Protein AF-A0A3B9LCZ6-F1 (afdb_monomer_lite)

Structure (mmCIF, N/CA/C/O backbone):
data_AF-A0A3B9LCZ6-F1
#
_entry.id   AF-A0A3B9LCZ6-F1
#
loop_
_atom_site.group_PDB
_atom_site.id
_atom_site.type_symbol
_atom_site.label_atom_id
_atom_site.label_alt_id
_atom_site.label_comp_id
_atom_site.label_asym_id
_atom_site.label_entity_id
_atom_site.label_seq_id
_atom_site.pdbx_PDB_ins_code
_atom_site.Cartn_x
_atom_site.Cartn_y
_atom_site.Cartn_z
_atom_site.occupancy
_atom_site.B_iso_or_equiv
_atom_site.auth_seq_id
_atom_site.auth_comp_id
_atom_site.auth_asym_id
_atom_site.auth_atom_id
_atom_site.pdbx_PDB_model_num
ATOM 1 N N . GLN A 1 1 ? 5.689 14.329 -16.613 1.00 37.31 1 GLN A N 1
ATOM 2 C CA . GLN A 1 1 ? 6.963 14.003 -17.292 1.00 37.31 1 GLN A CA 1
ATOM 3 C C . GLN A 1 1 ? 6.900 14.375 -18.771 1.00 37.31 1 GLN A C 1
ATOM 5 O O . GLN A 1 1 ? 5.812 14.244 -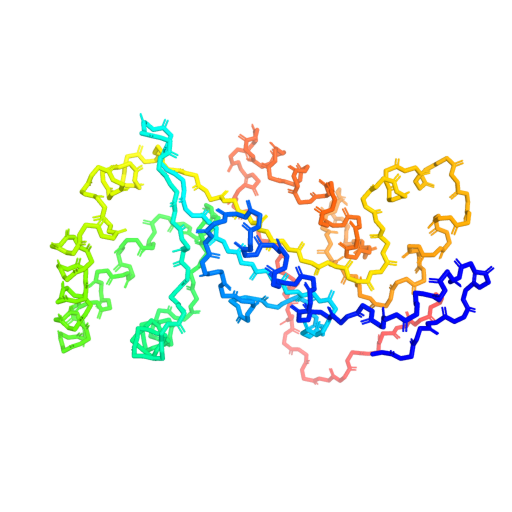19.336 1.00 37.31 1 GLN A O 1
ATOM 10 N N . PRO A 1 2 ? 7.992 14.862 -19.391 1.00 31.84 2 PRO A N 1
ATOM 11 C CA . PRO A 1 2 ? 8.135 14.733 -20.834 1.00 31.84 2 PRO A CA 1
ATOM 12 C C . PRO A 1 2 ? 8.210 13.234 -21.131 1.00 31.84 2 PRO A C 1
ATOM 14 O O . PRO A 1 2 ? 8.945 12.501 -20.470 1.00 31.84 2 PRO A O 1
ATOM 17 N N . GLU A 1 3 ? 7.366 12.766 -22.038 1.00 41.81 3 GLU A N 1
ATOM 18 C CA . GLU A 1 3 ? 7.452 11.405 -22.548 1.00 41.81 3 GLU A CA 1
ATOM 19 C C . GLU A 1 3 ? 8.847 11.263 -23.158 1.00 41.81 3 GLU A C 1
ATOM 21 O O . GLU A 1 3 ? 9.190 11.987 -24.090 1.00 41.81 3 GLU A O 1
ATOM 26 N N . ALA A 1 4 ? 9.697 10.424 -22.562 1.00 41.91 4 ALA A N 1
ATOM 27 C CA . ALA A 1 4 ? 11.011 10.172 -23.126 1.00 41.91 4 ALA A CA 1
ATOM 28 C C . ALA A 1 4 ? 10.792 9.582 -24.522 1.00 41.91 4 ALA A C 1
ATOM 30 O O . ALA A 1 4 ? 10.154 8.531 -24.654 1.00 41.91 4 ALA A O 1
ATOM 31 N N . ASP A 1 5 ? 11.278 10.284 -25.545 1.00 41.84 5 ASP A N 1
ATOM 32 C CA . ASP A 1 5 ? 11.184 9.861 -26.935 1.00 41.84 5 ASP A CA 1
ATOM 33 C C . ASP A 1 5 ? 12.099 8.650 -27.147 1.00 41.84 5 ASP A C 1
ATOM 35 O O . ASP A 1 5 ? 13.257 8.738 -27.544 1.00 41.84 5 ASP A O 1
ATOM 39 N N . THR A 1 6 ? 11.578 7.491 -26.757 1.00 42.75 6 THR A N 1
ATOM 40 C CA . THR A 1 6 ? 12.234 6.185 -26.867 1.00 42.75 6 THR A CA 1
ATOM 41 C C . THR A 1 6 ? 11.875 5.503 -28.192 1.00 42.75 6 THR A C 1
ATOM 43 O O . THR A 1 6 ? 12.022 4.290 -28.332 1.00 42.75 6 THR A O 1
ATOM 46 N N . GLY A 1 7 ? 11.374 6.270 -29.173 1.00 38.03 7 GLY A N 1
ATOM 47 C CA . GLY A 1 7 ? 11.100 5.809 -30.536 1.00 38.03 7 GLY A CA 1
ATOM 48 C C . GLY A 1 7 ? 9.869 4.910 -30.701 1.00 38.03 7 GLY A C 1
ATOM 49 O O . GLY A 1 7 ? 9.679 4.338 -31.772 1.00 38.03 7 GLY A O 1
ATOM 50 N N . ARG A 1 8 ? 9.036 4.741 -29.660 1.00 44.84 8 ARG A N 1
ATOM 51 C CA . ARG A 1 8 ? 7.812 3.902 -29.696 1.00 44.84 8 ARG A CA 1
ATOM 52 C C . ARG A 1 8 ? 6.619 4.479 -28.924 1.00 44.84 8 ARG A C 1
ATOM 54 O O . ARG A 1 8 ? 5.665 3.755 -28.640 1.00 44.84 8 ARG A O 1
ATOM 61 N N . THR A 1 9 ? 6.654 5.759 -28.566 1.00 47.06 9 THR A N 1
ATOM 62 C CA . THR A 1 9 ? 5.551 6.404 -27.846 1.00 47.06 9 THR A CA 1
ATOM 63 C C . THR A 1 9 ? 4.341 6.523 -28.773 1.00 47.06 9 THR A C 1
ATOM 65 O O . THR A 1 9 ? 4.332 7.325 -29.704 1.00 47.06 9 THR A O 1
ATOM 68 N N . ILE A 1 10 ? 3.305 5.714 -28.538 1.00 48.56 10 ILE A N 1
ATOM 69 C CA . ILE A 1 10 ? 1.990 5.956 -29.137 1.00 48.56 10 ILE A CA 1
ATOM 70 C C . ILE A 1 10 ? 1.399 7.133 -28.370 1.00 48.56 10 ILE A C 1
ATOM 72 O O . ILE A 1 10 ? 0.896 6.966 -27.259 1.00 48.56 10 ILE A O 1
ATOM 76 N N . PHE A 1 11 ? 1.498 8.329 -28.947 1.00 50.34 11 PHE A N 1
ATOM 77 C CA . PHE A 1 11 ? 0.886 9.522 -28.381 1.00 50.34 11 PHE A CA 1
ATOM 78 C C . PHE A 1 11 ? -0.632 9.338 -28.376 1.00 50.34 11 PHE A C 1
ATOM 80 O O . PHE A 1 11 ? -1.314 9.483 -29.392 1.00 50.34 11 PHE A O 1
ATOM 87 N N . SER A 1 12 ? -1.170 8.981 -27.214 1.00 52.81 12 SER A N 1
ATOM 88 C CA . SER A 1 12 ? -2.596 9.108 -26.961 1.00 52.81 12 SER A CA 1
ATOM 89 C C . SER A 1 12 ? -2.998 10.565 -27.209 1.00 52.81 12 SER A C 1
ATOM 91 O O . SER A 1 12 ? -2.324 11.483 -26.743 1.00 52.81 12 SER A O 1
ATOM 93 N N . LYS A 1 13 ? -4.123 10.800 -27.901 1.00 60.78 13 LYS A N 1
ATOM 94 C CA . LYS A 1 13 ? -4.693 12.156 -28.051 1.00 60.78 13 LYS A CA 1
ATOM 95 C C . LYS A 1 13 ? -4.971 12.816 -26.694 1.00 60.78 13 LYS A C 1
ATOM 97 O O . LYS A 1 13 ? -5.057 14.037 -26.609 1.00 60.78 13 LYS A O 1
ATOM 102 N N . GLN A 1 14 ? -5.117 12.005 -25.648 1.00 62.28 14 GLN A N 1
ATOM 103 C CA . GLN A 1 14 ? -5.304 12.436 -24.275 1.00 62.28 14 GLN A CA 1
ATOM 104 C C . GLN A 1 14 ? -4.123 11.950 -23.434 1.00 62.28 14 GLN A C 1
ATOM 106 O O . GLN A 1 14 ? -3.918 10.748 -23.263 1.00 62.28 14 GLN A O 1
ATOM 111 N N . ARG A 1 15 ? -3.328 12.884 -22.914 1.00 65.88 15 ARG A N 1
ATOM 112 C CA . ARG A 1 15 ? -2.168 12.566 -22.078 1.00 65.88 15 ARG A CA 1
ATOM 113 C C . ARG A 1 15 ? -2.590 11.672 -20.908 1.00 65.88 15 ARG A C 1
ATOM 115 O O . ARG A 1 15 ? -3.447 12.067 -20.121 1.00 65.88 15 ARG A O 1
ATOM 122 N N . ALA A 1 16 ? -1.970 10.501 -20.774 1.00 67.44 16 ALA A N 1
ATOM 123 C CA . ALA A 1 16 ? -2.131 9.681 -19.580 1.00 67.44 16 ALA A CA 1
ATOM 124 C C . ALA A 1 16 ? -1.411 10.378 -18.420 1.00 67.44 16 ALA A C 1
ATOM 126 O O . ALA A 1 16 ? -0.193 10.565 -18.456 1.00 67.44 16 ALA A O 1
ATOM 127 N N . THR A 1 17 ? -2.164 10.814 -17.412 1.00 75.62 17 THR A N 1
ATOM 128 C CA . THR A 1 17 ? -1.593 11.376 -16.186 1.00 75.62 17 THR A CA 1
ATOM 129 C C . THR A 1 17 ? -1.643 10.337 -15.069 1.00 75.62 17 THR A C 1
ATOM 131 O O . THR A 1 17 ? -2.539 9.486 -15.063 1.00 75.62 17 THR A O 1
ATOM 134 N N . PRO A 1 18 ? -0.713 10.390 -14.101 1.00 76.81 18 PRO A N 1
ATOM 135 C CA . PRO A 1 18 ? -0.771 9.538 -12.917 1.00 76.81 18 PRO A CA 1
ATOM 136 C C . PRO A 1 18 ? -2.123 9.609 -12.187 1.00 76.81 18 PRO A C 1
ATOM 138 O O . PRO A 1 18 ? -2.540 8.640 -11.565 1.00 76.81 18 PRO A O 1
ATOM 141 N N . GLU A 1 19 ? -2.814 10.745 -12.249 1.00 83.12 19 GLU A N 1
ATOM 142 C CA . GLU A 1 19 ? -4.141 10.960 -11.661 1.00 83.12 19 GLU A CA 1
ATOM 143 C C . GLU A 1 19 ? -5.215 10.156 -12.400 1.00 83.12 19 GLU A C 1
ATOM 145 O O . GLU A 1 19 ? -5.994 9.463 -11.756 1.00 83.12 19 GLU A O 1
ATOM 150 N N . LEU A 1 20 ? -5.211 10.179 -13.738 1.00 81.19 20 LEU A N 1
ATOM 151 C CA . LEU A 1 20 ? -6.164 9.424 -14.561 1.00 81.19 20 LEU A CA 1
ATOM 152 C C . LEU A 1 20 ? -5.986 7.912 -14.397 1.00 81.19 20 LEU A C 1
ATOM 154 O O . LEU A 1 20 ? -6.962 7.166 -14.336 1.00 81.19 20 LEU A O 1
ATOM 158 N N . VAL A 1 21 ? -4.738 7.445 -14.303 1.00 80.62 21 VAL A N 1
ATOM 159 C CA . VAL A 1 21 ? -4.455 6.029 -14.023 1.00 80.62 21 VAL A CA 1
ATOM 160 C C . VAL A 1 21 ? -4.998 5.647 -12.647 1.00 80.62 21 VAL A C 1
ATOM 162 O O . VAL A 1 21 ? -5.632 4.603 -12.500 1.00 80.62 21 VAL A O 1
ATOM 165 N N . TRP A 1 22 ? -4.789 6.501 -11.645 1.00 86.06 22 TRP A N 1
ATOM 166 C CA . TRP A 1 22 ? -5.261 6.238 -10.291 1.00 86.06 22 TRP A CA 1
ATOM 167 C C . TRP A 1 22 ? -6.789 6.241 -10.184 1.00 86.06 22 TRP A C 1
ATOM 169 O O . TRP A 1 22 ? -7.363 5.376 -9.526 1.00 86.06 22 TRP A O 1
ATOM 179 N N . GLU A 1 23 ? -7.458 7.158 -10.881 1.00 88.50 23 GLU A N 1
ATOM 180 C CA . GLU A 1 23 ? -8.918 7.188 -10.996 1.00 88.50 23 GLU A CA 1
ATOM 181 C C . GLU A 1 23 ? -9.453 5.859 -11.542 1.00 88.50 23 GLU A C 1
ATOM 183 O O . GLU A 1 23 ? -10.335 5.256 -10.931 1.00 88.50 23 GLU A O 1
ATOM 188 N N . LYS A 1 24 ? -8.846 5.326 -12.610 1.00 84.00 24 LYS A N 1
ATOM 189 C CA . LYS A 1 24 ? -9.222 4.020 -13.179 1.00 84.00 24 LYS A CA 1
ATOM 190 C C . LYS A 1 24 ? -8.999 2.856 -12.212 1.00 84.00 24 LYS A C 1
ATOM 192 O O . LYS A 1 24 ? -9.786 1.911 -12.209 1.00 84.00 24 LYS A O 1
ATOM 197 N N . ILE A 1 25 ? -7.966 2.914 -11.371 1.00 85.62 25 ILE A N 1
ATOM 198 C CA . ILE A 1 25 ? -7.736 1.917 -10.313 1.00 85.62 25 ILE A CA 1
ATOM 199 C C . ILE A 1 25 ? -8.842 1.986 -9.252 1.00 85.62 25 ILE A C 1
ATOM 201 O O . ILE A 1 25 ? -9.377 0.950 -8.845 1.00 85.62 25 ILE A O 1
ATOM 205 N N . CYS A 1 26 ? -9.203 3.187 -8.803 1.00 90.38 26 CYS A N 1
ATOM 206 C CA . CYS A 1 26 ? -10.293 3.384 -7.848 1.00 90.38 26 CYS A CA 1
ATOM 207 C C . CYS A 1 26 ? -11.636 2.910 -8.428 1.00 90.38 26 CYS A C 1
ATOM 209 O O . CYS A 1 26 ? -12.366 2.186 -7.753 1.00 90.38 26 CYS A O 1
ATOM 211 N N . GLU A 1 27 ? -11.928 3.238 -9.691 1.00 88.50 27 GLU A N 1
ATOM 212 C CA . GLU A 1 27 ? -13.109 2.746 -10.413 1.00 88.50 27 GLU A CA 1
ATOM 213 C C . GLU A 1 27 ? -13.130 1.211 -10.484 1.00 88.50 27 GLU A C 1
ATOM 215 O O . GLU A 1 27 ? -14.118 0.589 -10.098 1.00 88.50 27 GLU A O 1
ATOM 220 N N . GLY A 1 28 ? -12.034 0.590 -10.932 1.00 84.88 28 GLY A N 1
ATOM 221 C CA . GLY A 1 28 ? -11.950 -0.862 -11.107 1.00 84.88 28 GLY A CA 1
ATOM 222 C C . GLY A 1 28 ? -11.988 -1.647 -9.794 1.00 84.88 28 GLY A C 1
ATOM 223 O O . GLY A 1 28 ? -12.525 -2.751 -9.749 1.00 84.88 28 GLY A O 1
ATOM 224 N N . SER A 1 29 ? -11.447 -1.083 -8.713 1.00 85.12 29 SER A N 1
ATOM 225 C CA . SER A 1 29 ? -11.490 -1.701 -7.380 1.00 85.12 29 SER A CA 1
ATOM 226 C C . SER A 1 29 ? -12.802 -1.441 -6.632 1.00 85.12 29 SER A C 1
ATOM 228 O O . SER A 1 29 ? -13.111 -2.152 -5.672 1.00 85.12 29 SER A O 1
ATOM 230 N N . GLY A 1 30 ? -13.568 -0.424 -7.041 1.00 88.19 30 GLY A N 1
ATOM 231 C CA . GLY A 1 30 ? -14.727 0.072 -6.299 1.00 88.19 30 GLY A CA 1
ATOM 232 C C . GLY A 1 30 ? -14.360 0.701 -4.951 1.00 88.19 30 GLY A C 1
ATOM 233 O O . GLY A 1 30 ? -15.220 0.814 -4.076 1.00 88.19 30 GLY A O 1
ATOM 234 N N . LEU A 1 31 ? -13.090 1.075 -4.751 1.00 89.00 31 LEU A N 1
ATOM 235 C CA . LEU A 1 31 ? -12.576 1.611 -3.495 1.00 89.00 31 LEU A CA 1
ATOM 236 C C . LEU A 1 31 ? -11.948 3.000 -3.670 1.00 89.00 31 LEU A C 1
ATOM 238 O O . LEU A 1 31 ? -11.210 3.229 -4.627 1.00 89.00 31 LEU A O 1
ATOM 242 N N . PRO A 1 32 ? -12.132 3.910 -2.696 1.00 90.31 32 PRO A N 1
ATOM 243 C CA . PRO A 1 32 ? -11.391 5.162 -2.653 1.00 90.31 32 PRO A CA 1
ATOM 244 C C . PRO A 1 32 ? -9.984 4.900 -2.093 1.00 90.31 32 PRO A C 1
ATOM 246 O O . PRO A 1 32 ? -9.773 4.955 -0.881 1.00 90.31 32 PRO A O 1
ATOM 249 N N . LEU A 1 33 ? -9.030 4.558 -2.962 1.00 89.56 33 LEU A N 1
ATOM 250 C CA . LEU A 1 33 ? -7.650 4.268 -2.563 1.00 89.56 33 LEU A CA 1
ATOM 251 C C . LEU A 1 33 ? -6.817 5.547 -2.439 1.00 89.56 33 LEU A C 1
ATOM 253 O O . LEU A 1 33 ? -6.815 6.395 -3.332 1.00 89.56 33 LEU A O 1
ATOM 257 N N . GLU A 1 34 ? -6.055 5.650 -1.352 1.00 88.00 34 GLU A N 1
ATOM 258 C CA . GLU A 1 34 ? -5.145 6.767 -1.114 1.00 88.00 34 GLU A CA 1
ATOM 259 C C . GLU A 1 34 ? -3.883 6.646 -1.980 1.00 88.00 34 GLU A C 1
ATOM 261 O O . GLU A 1 34 ? -2.986 5.872 -1.648 1.00 88.00 34 GLU A O 1
ATOM 266 N N . LYS A 1 35 ? -3.810 7.424 -3.068 1.00 82.44 35 LYS A N 1
ATOM 267 C CA . LYS A 1 35 ? -2.651 7.463 -3.980 1.00 82.44 35 LYS A CA 1
ATOM 268 C C . LYS A 1 35 ? -1.348 7.728 -3.246 1.00 82.44 35 LYS A C 1
ATOM 270 O O . LYS A 1 35 ? -0.357 7.032 -3.443 1.00 82.44 35 LYS A O 1
ATOM 275 N N . ASP A 1 36 ? -1.395 8.700 -2.351 1.00 78.06 36 ASP A N 1
ATOM 276 C CA . ASP A 1 36 ? -0.224 9.231 -1.670 1.00 78.06 36 ASP A CA 1
ATOM 277 C C . ASP A 1 36 ? 0.074 8.473 -0.368 1.00 78.06 36 ASP A C 1
ATOM 279 O O . ASP A 1 36 ? 0.709 8.986 0.554 1.00 78.06 36 ASP A O 1
ATOM 283 N N . GLY A 1 37 ? -0.426 7.237 -0.275 1.00 71.06 37 GLY A N 1
ATOM 284 C CA . GLY A 1 37 ? -0.291 6.383 0.893 1.00 71.06 37 GLY A CA 1
ATOM 285 C C . GLY A 1 37 ? 1.141 5.909 1.123 1.00 71.06 37 GLY A C 1
ATOM 286 O O . GLY A 1 37 ? 1.595 5.851 2.267 1.00 71.06 37 GLY A O 1
ATOM 287 N N . ALA A 1 38 ? 1.864 5.618 0.040 1.00 74.44 38 ALA A N 1
ATOM 288 C CA . ALA A 1 38 ? 3.314 5.508 0.044 1.00 74.44 38 ALA A CA 1
ATOM 289 C C . ALA A 1 38 ? 3.912 5.842 -1.321 1.00 74.44 38 ALA A C 1
ATOM 291 O O . ALA A 1 38 ? 3.314 5.595 -2.371 1.00 74.44 38 ALA A O 1
ATOM 292 N N . PHE A 1 39 ? 5.159 6.304 -1.272 1.00 70.06 39 PHE A N 1
ATOM 293 C CA . PHE A 1 39 ? 5.975 6.585 -2.441 1.00 70.06 39 PHE A CA 1
ATOM 294 C C . PHE A 1 39 ? 7.308 5.865 -2.337 1.00 70.06 39 PHE A C 1
ATOM 296 O O . PHE A 1 39 ? 7.928 5.832 -1.272 1.00 70.06 39 PHE A O 1
ATOM 303 N N . PHE A 1 40 ? 7.781 5.352 -3.466 1.00 65.00 40 PHE A N 1
ATOM 304 C CA . PHE A 1 40 ? 9.123 4.792 -3.582 1.00 65.00 40 PHE A CA 1
ATOM 305 C C . PHE A 1 40 ? 9.857 5.506 -4.717 1.00 65.00 40 PHE A C 1
ATOM 307 O O . PHE A 1 40 ? 9.757 5.125 -5.884 1.00 65.00 40 PHE A O 1
ATOM 314 N N . GLY A 1 41 ? 10.580 6.571 -4.369 1.00 65.75 41 GLY A N 1
ATOM 315 C CA . GLY A 1 41 ? 11.191 7.482 -5.336 1.00 65.75 41 GLY A CA 1
ATOM 316 C C . GLY A 1 41 ? 10.283 8.677 -5.634 1.00 65.75 41 GLY A C 1
ATOM 317 O O . GLY A 1 41 ? 9.737 9.278 -4.713 1.00 65.75 41 GLY A O 1
ATOM 318 N N . HIS A 1 42 ? 10.151 9.054 -6.909 1.00 69.50 42 HIS A N 1
ATOM 319 C CA . HIS A 1 42 ? 9.370 10.231 -7.299 1.00 69.50 42 HIS A CA 1
ATOM 320 C C . HIS A 1 42 ? 7.851 9.947 -7.252 1.00 69.50 42 HIS A C 1
ATOM 322 O O . HIS A 1 42 ? 7.420 8.950 -7.841 1.00 69.50 42 HIS A O 1
ATOM 328 N N . PRO A 1 43 ? 7.027 10.816 -6.634 1.00 67.94 43 PRO A N 1
ATOM 329 C CA . PRO A 1 43 ? 5.594 10.569 -6.416 1.00 67.94 43 PRO A CA 1
ATOM 330 C C . PRO A 1 43 ? 4.790 10.388 -7.712 1.00 67.94 43 PRO A C 1
ATOM 332 O O . PRO A 1 43 ? 3.905 9.542 -7.775 1.00 67.94 43 PRO A O 1
ATOM 335 N N . ASP A 1 44 ? 5.155 11.093 -8.786 1.00 67.38 44 ASP A N 1
ATOM 336 C CA . ASP A 1 44 ? 4.511 10.922 -10.103 1.00 67.38 44 ASP A CA 1
ATOM 337 C C . ASP A 1 44 ? 4.843 9.586 -10.793 1.00 67.38 44 ASP A C 1
ATOM 339 O O . ASP A 1 44 ? 4.181 9.182 -11.755 1.00 67.38 44 ASP A O 1
ATOM 343 N N . CYS A 1 45 ? 5.909 8.921 -10.349 1.00 63.59 45 CYS A N 1
ATOM 344 C CA . CYS A 1 45 ? 6.447 7.727 -10.991 1.00 63.59 45 CYS A CA 1
ATOM 345 C C . CYS A 1 45 ? 6.063 6.454 -10.252 1.00 63.59 45 CYS A C 1
ATOM 347 O O . CYS A 1 45 ? 5.953 5.414 -10.896 1.00 63.59 45 CYS A O 1
ATOM 349 N N . ASN A 1 46 ? 5.925 6.522 -8.927 1.00 70.62 46 ASN A N 1
ATOM 350 C CA . ASN A 1 46 ? 5.723 5.358 -8.080 1.00 70.62 46 ASN A CA 1
ATOM 351 C C . ASN A 1 46 ? 4.877 5.712 -6.855 1.00 70.62 46 ASN A C 1
ATOM 353 O O . ASN A 1 46 ? 5.388 6.212 -5.849 1.00 70.62 46 ASN A O 1
ATOM 357 N N . SER A 1 47 ? 3.586 5.426 -6.965 1.00 77.88 47 SER A N 1
ATOM 358 C CA . SER A 1 47 ? 2.607 5.552 -5.889 1.00 77.88 47 SER A CA 1
ATOM 359 C C . SER A 1 47 ? 1.990 4.193 -5.608 1.00 77.88 47 SER A C 1
ATOM 361 O O . SER A 1 47 ? 1.684 3.447 -6.545 1.00 77.88 47 SER A O 1
ATOM 363 N N . ALA A 1 48 ? 1.804 3.879 -4.329 1.00 79.44 48 ALA A N 1
ATOM 364 C CA . ALA A 1 48 ? 1.209 2.629 -3.890 1.00 79.44 48 ALA A CA 1
ATOM 365 C C . ALA A 1 48 ? 0.156 2.850 -2.804 1.00 79.44 48 ALA A C 1
ATOM 367 O O . ALA A 1 48 ? 0.314 3.674 -1.901 1.00 79.44 48 ALA A O 1
ATOM 368 N N . ALA A 1 49 ? -0.895 2.040 -2.872 1.00 86.19 49 ALA A N 1
ATOM 369 C CA . ALA A 1 49 ? -1.912 1.914 -1.846 1.00 86.19 49 ALA A CA 1
ATOM 370 C C . ALA A 1 49 ? -2.051 0.457 -1.425 1.00 86.19 49 ALA A C 1
ATOM 372 O O . ALA A 1 49 ? -1.789 -0.466 -2.195 1.00 86.19 49 ALA A O 1
ATOM 373 N N . TRP A 1 50 ? -2.512 0.254 -0.197 1.00 85.62 50 TRP A N 1
ATOM 374 C CA . TRP A 1 50 ? -2.756 -1.074 0.340 1.00 85.62 50 TRP A CA 1
ATOM 375 C C . TRP A 1 50 ? -4.240 -1.285 0.559 1.00 85.62 50 TRP A C 1
ATOM 377 O O . TRP A 1 50 ? -4.946 -0.428 1.095 1.00 85.62 50 TRP A O 1
ATOM 387 N N . ILE A 1 51 ? -4.690 -2.467 0.175 1.00 87.38 51 ILE A N 1
ATOM 388 C CA . ILE A 1 51 ? -6.024 -2.980 0.434 1.00 87.38 51 ILE A CA 1
ATOM 389 C C . ILE A 1 51 ? -5.888 -4.063 1.493 1.00 87.38 51 ILE A C 1
ATOM 391 O O . ILE A 1 51 ? -5.014 -4.923 1.413 1.00 87.38 51 ILE A O 1
ATOM 395 N N . PHE A 1 52 ? -6.757 -4.023 2.490 1.00 86.38 52 PHE A N 1
ATOM 396 C CA . PHE A 1 52 ? -6.868 -5.042 3.516 1.00 86.38 52 PHE A CA 1
ATOM 397 C C . PHE A 1 52 ? -7.979 -6.026 3.155 1.00 86.38 52 PHE A C 1
ATOM 399 O O . PHE A 1 52 ? -9.100 -5.601 2.886 1.00 86.38 52 PHE A O 1
ATOM 406 N N . ILE A 1 53 ? -7.688 -7.327 3.164 1.00 84.75 53 ILE A N 1
ATOM 407 C CA . ILE A 1 53 ? -8.584 -8.398 2.713 1.00 84.75 53 ILE A CA 1
ATOM 408 C C . ILE A 1 53 ? -8.807 -9.405 3.846 1.00 84.75 53 ILE A C 1
ATOM 410 O O . ILE A 1 53 ? -7.866 -9.984 4.395 1.00 84.75 53 ILE A O 1
ATOM 414 N N . SER A 1 54 ? -10.074 -9.668 4.166 1.00 80.50 54 SER A N 1
ATOM 415 C CA . SER A 1 54 ? -10.481 -10.776 5.036 1.00 80.50 54 SER A CA 1
ATOM 416 C C . SER A 1 54 ? -10.599 -12.053 4.211 1.00 80.50 54 SER A C 1
ATOM 418 O O . SER A 1 54 ? -11.528 -12.192 3.415 1.00 80.50 54 SER A O 1
ATOM 420 N N . ARG A 1 55 ? -9.714 -13.034 4.441 1.00 73.00 55 ARG A N 1
ATOM 421 C CA . ARG A 1 55 ? -9.792 -14.336 3.748 1.00 73.00 55 ARG A CA 1
ATOM 422 C C . ARG A 1 55 ? -11.084 -15.093 4.049 1.00 73.00 55 ARG A C 1
ATOM 424 O O . ARG A 1 55 ? -11.575 -15.827 3.204 1.00 73.00 55 ARG A O 1
ATOM 431 N N . ARG A 1 56 ? -11.650 -14.908 5.245 1.00 73.75 56 ARG A N 1
ATOM 432 C CA . ARG A 1 56 ? -12.862 -15.616 5.673 1.00 73.75 56 ARG A CA 1
ATOM 433 C C . ARG A 1 56 ? -14.124 -15.111 4.983 1.00 73.75 56 ARG A C 1
ATOM 435 O O . ARG A 1 56 ? -15.033 -15.894 4.744 1.00 73.75 56 ARG A O 1
ATOM 442 N N . THR A 1 57 ? -14.211 -13.806 4.739 1.00 76.50 57 THR A N 1
ATOM 443 C CA . THR A 1 57 ? -15.448 -13.187 4.236 1.00 76.50 57 THR A CA 1
ATOM 444 C C . THR A 1 57 ? -15.335 -12.652 2.819 1.00 76.50 57 THR A C 1
ATOM 446 O O . THR A 1 57 ? -16.344 -12.239 2.260 1.00 76.50 57 THR A O 1
ATOM 449 N N . GLY A 1 58 ? -14.125 -12.601 2.258 1.00 76.88 58 GLY A N 1
ATOM 450 C CA . GLY A 1 58 ? -13.858 -11.972 0.966 1.00 76.88 58 GLY A CA 1
ATOM 451 C C . GLY A 1 58 ? -14.017 -10.450 0.979 1.00 76.88 58 GLY A C 1
ATOM 452 O O . GLY A 1 58 ? -13.805 -9.814 -0.046 1.00 76.88 58 GLY A O 1
ATOM 453 N N . LYS A 1 59 ? -14.376 -9.841 2.120 1.00 82.62 59 LYS A N 1
ATOM 454 C CA . LYS A 1 59 ? -14.485 -8.386 2.244 1.00 82.62 59 LYS A CA 1
ATOM 455 C C . LYS A 1 59 ? -13.109 -7.747 2.138 1.00 82.62 59 LYS A C 1
ATOM 457 O O . LYS A 1 59 ? -12.136 -8.268 2.691 1.00 82.62 59 LYS A O 1
ATOM 462 N N . TYR A 1 60 ? -13.059 -6.592 1.492 1.00 86.81 60 TYR A N 1
ATOM 463 C CA . TYR A 1 60 ? -11.848 -5.810 1.332 1.00 86.81 60 TYR A CA 1
ATOM 464 C C . TYR A 1 60 ? -12.119 -4.321 1.571 1.00 86.81 60 TYR A C 1
ATOM 466 O O . TYR A 1 60 ? -13.219 -3.835 1.309 1.00 86.81 60 TYR A O 1
ATOM 474 N N . LEU A 1 61 ? -11.136 -3.615 2.129 1.00 87.75 61 LEU A N 1
ATOM 475 C CA . LEU A 1 61 ? -11.221 -2.186 2.444 1.00 87.75 61 LEU A CA 1
ATOM 476 C C . LEU A 1 61 ? -9.870 -1.488 2.237 1.00 87.75 61 LEU A C 1
ATOM 478 O O . LEU A 1 61 ? -8.833 -2.150 2.328 1.00 87.75 61 LEU A O 1
ATOM 482 N N . PRO A 1 62 ? -9.844 -0.170 1.977 1.00 87.94 62 PRO A N 1
ATOM 483 C CA . PRO A 1 62 ? -8.598 0.588 1.923 1.00 87.94 62 PRO A CA 1
ATOM 484 C C . PRO A 1 62 ? -7.902 0.542 3.286 1.00 87.94 62 PRO A C 1
ATOM 486 O O . PRO A 1 62 ? -8.523 0.838 4.307 1.00 87.94 62 PRO A O 1
ATOM 489 N N . LEU A 1 63 ? -6.618 0.178 3.315 1.00 84.19 63 LEU A N 1
ATOM 490 C CA . LEU A 1 63 ? -5.837 0.154 4.555 1.00 84.19 63 LEU A CA 1
ATOM 491 C C . LEU A 1 63 ? -5.586 1.572 5.081 1.00 84.19 63 LEU A C 1
ATOM 493 O O . LEU A 1 63 ? -5.578 1.797 6.290 1.00 84.19 63 LEU A O 1
ATOM 497 N N . LEU A 1 64 ? -5.363 2.518 4.167 1.00 84.38 64 LEU A N 1
ATOM 498 C CA . LEU A 1 64 ? -5.089 3.909 4.498 1.00 84.38 64 LEU A CA 1
ATOM 499 C C . LEU A 1 64 ? -6.348 4.768 4.333 1.00 84.38 64 LEU A C 1
ATOM 501 O O . LEU A 1 64 ? -7.086 4.602 3.359 1.00 84.38 64 LEU A O 1
ATOM 505 N N . PRO A 1 65 ? -6.600 5.692 5.274 1.00 84.88 65 PRO A N 1
ATOM 506 C CA . PRO A 1 65 ? -7.739 6.591 5.199 1.00 84.88 65 PRO A CA 1
ATOM 507 C C . PRO A 1 65 ? -7.530 7.652 4.118 1.00 84.88 65 PRO A C 1
ATOM 509 O O . PRO A 1 65 ? -6.434 8.191 3.972 1.00 84.88 65 PRO A O 1
ATOM 512 N N . THR A 1 66 ? -8.611 8.038 3.445 1.00 84.31 66 THR A N 1
ATOM 513 C CA . THR A 1 66 ? -8.606 9.159 2.495 1.00 84.31 66 THR A CA 1
ATOM 514 C C . THR A 1 66 ? -8.957 10.496 3.147 1.00 84.31 66 THR A C 1
ATOM 516 O O . THR A 1 66 ? -8.577 11.555 2.647 1.00 84.31 66 THR A O 1
ATOM 519 N N . ASP A 1 67 ? -9.621 10.483 4.308 1.00 87.25 67 ASP A N 1
ATOM 520 C CA . ASP A 1 67 ? -10.037 11.702 4.997 1.00 87.25 67 ASP A CA 1
ATOM 521 C C . ASP A 1 67 ? -8.912 12.328 5.844 1.00 87.25 67 ASP A C 1
ATOM 523 O O . ASP A 1 67 ? -8.158 11.654 6.551 1.00 87.25 67 ASP A O 1
ATOM 527 N N . ALA A 1 68 ? -8.823 13.660 5.809 1.00 87.69 68 ALA A N 1
ATOM 528 C CA . ALA A 1 68 ? -7.753 14.412 6.463 1.00 87.69 68 ALA A CA 1
ATOM 529 C C . ALA A 1 68 ? -7.713 14.228 7.991 1.00 87.69 68 ALA A C 1
ATOM 531 O O . ALA A 1 68 ? -6.637 14.248 8.596 1.00 87.69 68 ALA A O 1
ATOM 532 N N . LYS A 1 69 ? -8.874 14.040 8.632 1.00 88.88 69 LYS A N 1
ATOM 533 C CA . LYS A 1 69 ? -8.971 13.894 10.090 1.00 88.88 69 LYS A CA 1
ATOM 534 C C . LYS A 1 69 ? -8.327 12.585 10.539 1.00 88.88 69 LYS A C 1
ATOM 536 O O . LYS A 1 69 ? -7.521 12.592 11.473 1.00 88.88 69 LYS A O 1
ATOM 541 N N . THR A 1 70 ? -8.643 11.487 9.863 1.00 86.69 70 THR A N 1
ATOM 542 C CA . THR A 1 70 ? -8.070 10.175 10.160 1.00 86.69 70 THR A CA 1
ATOM 543 C C . THR A 1 70 ? -6.599 10.113 9.761 1.00 86.69 70 THR A C 1
ATOM 545 O O . THR A 1 70 ? -5.790 9.632 10.554 1.00 86.69 70 THR A O 1
ATOM 548 N N . LYS A 1 71 ? -6.210 10.689 8.612 1.00 87.94 71 LYS A N 1
ATOM 549 C CA . LYS A 1 71 ? -4.791 10.817 8.223 1.00 87.94 71 LYS A CA 1
ATOM 550 C C . LYS A 1 71 ? -3.962 11.516 9.298 1.00 87.94 71 LYS A C 1
ATOM 552 O O . LYS A 1 71 ? -2.893 11.035 9.663 1.00 87.94 71 LYS A O 1
ATOM 557 N N . ARG A 1 72 ? -4.464 12.623 9.856 1.00 90.06 72 ARG A N 1
ATOM 558 C CA . ARG A 1 72 ? -3.779 13.352 10.933 1.00 90.06 72 ARG A CA 1
ATOM 559 C C . ARG A 1 72 ? -3.617 12.501 12.190 1.00 90.06 72 ARG A C 1
ATOM 561 O O . ARG A 1 72 ? -2.535 12.490 12.770 1.00 90.06 72 ARG A O 1
ATOM 568 N N . LEU A 1 73 ? -4.666 11.786 12.598 1.00 89.00 73 LEU A N 1
ATOM 569 C CA . LEU A 1 73 ? -4.609 10.885 13.751 1.00 89.00 73 LEU A CA 1
ATOM 570 C C . LEU A 1 73 ? -3.582 9.764 13.536 1.00 89.00 73 LEU A C 1
ATOM 572 O O . LEU A 1 73 ? -2.743 9.532 14.403 1.00 89.00 73 LEU A O 1
ATOM 576 N N . LEU A 1 74 ? -3.610 9.112 12.371 1.00 85.56 74 LEU A N 1
ATOM 577 C CA . LEU A 1 74 ? -2.656 8.061 12.029 1.00 85.56 74 LEU A CA 1
ATOM 578 C C . LEU A 1 74 ? -1.223 8.608 11.970 1.00 85.56 74 LEU A C 1
ATOM 580 O O . LEU A 1 74 ? -0.311 7.987 12.504 1.00 85.56 74 LEU A O 1
ATOM 584 N N . GLY A 1 75 ? -1.025 9.802 11.409 1.00 85.88 75 GLY A N 1
ATOM 585 C CA . GLY A 1 75 ? 0.271 10.479 11.384 1.00 85.88 75 GLY A CA 1
ATOM 586 C C . GLY A 1 75 ? 0.803 10.826 12.779 1.00 85.88 75 GLY A C 1
ATOM 587 O O . GLY A 1 75 ? 1.995 10.674 13.031 1.00 85.88 75 GLY A O 1
ATOM 588 N N . GLU A 1 76 ? -0.057 11.252 13.708 1.00 88.44 76 GLU A N 1
ATOM 589 C CA . GLU A 1 76 ? 0.316 11.477 15.114 1.00 88.44 76 GLU A CA 1
ATOM 590 C C . GLU A 1 76 ? 0.762 10.172 15.793 1.00 88.44 76 GLU A C 1
ATOM 592 O O . GLU A 1 76 ? 1.768 10.173 16.502 1.00 88.44 76 GLU A O 1
ATOM 597 N N . ILE A 1 77 ? 0.075 9.057 15.525 1.00 84.06 77 ILE A N 1
ATOM 598 C CA . ILE A 1 77 ? 0.450 7.722 16.020 1.00 84.06 77 ILE A CA 1
ATOM 599 C C . ILE A 1 77 ? 1.791 7.279 15.421 1.00 84.06 77 ILE A C 1
ATOM 601 O O . ILE A 1 77 ? 2.711 6.936 16.163 1.00 84.06 77 ILE A O 1
ATOM 605 N N . LEU A 1 78 ? 1.946 7.343 14.097 1.00 80.38 78 LEU A N 1
ATOM 606 C CA . LEU A 1 78 ? 3.162 6.914 13.399 1.00 80.38 78 LEU A CA 1
ATOM 607 C C . LEU A 1 78 ? 4.395 7.721 13.822 1.00 80.38 78 LEU A C 1
ATOM 609 O O . LEU A 1 78 ? 5.454 7.134 14.042 1.00 80.38 78 LEU A O 1
ATOM 613 N N . LYS A 1 79 ? 4.254 9.039 14.027 1.00 83.81 79 LYS A N 1
ATOM 614 C CA . LYS A 1 79 ? 5.328 9.905 14.555 1.00 83.81 79 LYS A CA 1
ATOM 615 C C . LYS A 1 79 ? 5.822 9.471 15.932 1.00 83.81 79 LYS A C 1
ATOM 617 O O . LYS A 1 79 ? 6.976 9.717 16.263 1.00 83.81 79 LYS A O 1
ATOM 622 N N . LYS A 1 80 ? 4.948 8.879 16.745 1.00 82.94 80 LYS A N 1
ATOM 623 C CA . LYS A 1 80 ? 5.279 8.414 18.093 1.00 82.94 80 LYS A CA 1
ATOM 624 C C . LYS A 1 80 ? 5.809 6.978 18.090 1.00 82.94 80 LYS A C 1
ATOM 626 O O . LYS A 1 80 ? 6.689 6.675 18.884 1.00 82.94 80 LYS A O 1
ATOM 631 N N . ILE A 1 81 ? 5.329 6.121 17.184 1.00 75.69 81 ILE A N 1
ATOM 632 C CA . ILE A 1 81 ? 5.843 4.749 17.042 1.00 75.69 81 ILE A CA 1
ATOM 633 C C . ILE A 1 81 ? 7.239 4.744 16.389 1.00 75.69 81 ILE A C 1
ATOM 635 O O . ILE A 1 81 ? 8.060 3.892 16.729 1.00 75.69 81 ILE A O 1
ATOM 639 N N . GLY A 1 82 ? 7.527 5.700 15.496 1.00 63.41 82 GLY A N 1
ATOM 640 C CA . GLY A 1 82 ? 8.826 5.833 14.818 1.00 63.41 82 GLY A CA 1
ATOM 641 C C . GLY A 1 82 ? 9.000 4.919 13.599 1.00 63.41 82 GLY A C 1
ATOM 642 O O . GLY A 1 82 ? 10.117 4.742 13.129 1.00 63.41 82 GLY A O 1
ATOM 643 N N . GLY A 1 83 ? 7.902 4.348 13.092 1.00 61.81 83 GLY A N 1
ATOM 644 C CA . GLY A 1 83 ? 7.890 3.355 12.015 1.00 61.81 83 GLY A CA 1
ATOM 645 C C . GLY A 1 83 ? 7.453 1.976 12.514 1.00 61.81 83 GLY A C 1
ATOM 646 O O . GLY A 1 83 ? 7.803 1.559 13.616 1.00 61.81 83 GLY A O 1
ATOM 647 N N . LEU A 1 84 ? 6.645 1.294 11.705 1.00 58.09 84 LEU A N 1
ATOM 648 C CA . LEU A 1 84 ? 6.179 -0.072 11.936 1.00 58.09 84 LEU A CA 1
ATOM 649 C C . LEU A 1 84 ? 6.651 -0.921 10.764 1.00 58.09 84 LEU A C 1
ATOM 651 O O . LEU A 1 84 ? 6.172 -0.723 9.647 1.00 58.09 84 LEU A O 1
ATOM 655 N N . SER A 1 85 ? 7.550 -1.867 11.011 1.00 51.28 85 SER A N 1
ATOM 656 C CA . SER A 1 85 ? 7.759 -2.966 10.078 1.00 51.28 85 SER A CA 1
ATOM 657 C C . SER A 1 85 ? 6.880 -4.135 10.515 1.00 51.28 85 SER A C 1
ATOM 659 O O . SER A 1 85 ? 6.989 -4.629 11.634 1.00 51.28 85 SER A O 1
ATOM 661 N N . LEU A 1 86 ? 5.953 -4.544 9.646 1.00 49.66 86 LEU A N 1
ATOM 662 C CA . LEU A 1 86 ? 5.184 -5.784 9.823 1.00 49.66 86 LEU A CA 1
ATOM 663 C C . LEU A 1 86 ? 5.929 -7.000 9.254 1.00 49.66 86 LEU A C 1
ATOM 665 O O . LEU A 1 86 ? 5.428 -8.119 9.334 1.00 49.66 86 LEU A O 1
ATOM 669 N N . VAL A 1 87 ? 7.116 -6.781 8.677 1.00 45.00 87 VAL A N 1
ATOM 670 C CA . VAL A 1 87 ? 8.064 -7.856 8.400 1.00 45.00 87 VAL A CA 1
ATOM 671 C C . VAL A 1 87 ? 8.557 -8.346 9.756 1.00 45.00 87 VAL A C 1
ATOM 673 O O . VAL A 1 87 ? 8.914 -7.544 10.617 1.00 45.00 87 VAL A O 1
ATOM 676 N N . THR A 1 88 ? 8.573 -9.660 9.942 1.00 46.91 88 THR A N 1
ATOM 677 C CA . THR A 1 88 ? 9.005 -10.374 11.158 1.00 46.91 88 THR A CA 1
ATOM 678 C C . THR A 1 88 ? 10.413 -10.009 11.662 1.00 46.91 88 THR A C 1
ATOM 680 O O . THR A 1 88 ? 10.777 -10.417 12.763 1.00 46.91 88 THR A O 1
ATOM 683 N N . ASP A 1 89 ? 11.154 -9.189 10.907 1.00 43.66 89 ASP A N 1
ATOM 684 C CA . ASP A 1 89 ? 12.410 -8.528 11.276 1.00 43.66 89 ASP A CA 1
ATOM 685 C C . ASP A 1 89 ? 12.263 -7.575 12.485 1.00 43.66 89 ASP A C 1
ATOM 687 O O . ASP A 1 89 ? 13.196 -7.461 13.280 1.00 43.66 89 ASP A O 1
ATOM 691 N N . ASP A 1 90 ? 11.098 -6.941 12.708 1.00 42.84 90 ASP A N 1
ATOM 692 C CA . ASP A 1 90 ? 10.819 -6.171 13.942 1.00 42.84 90 ASP A CA 1
ATOM 693 C C . ASP A 1 90 ? 10.250 -7.097 15.039 1.00 42.84 90 ASP A C 1
ATOM 695 O O . ASP A 1 90 ? 9.109 -6.999 15.500 1.00 42.84 90 ASP A O 1
ATOM 699 N N . ALA A 1 91 ? 11.093 -8.066 15.400 1.00 46.47 91 ALA A N 1
ATOM 700 C CA . ALA A 1 91 ? 11.105 -8.898 16.598 1.00 46.47 91 ALA A CA 1
ATOM 701 C C . ALA A 1 91 ? 9.962 -8.646 17.592 1.00 46.47 91 ALA A C 1
ATOM 703 O O . ALA A 1 91 ? 10.142 -7.805 18.463 1.00 46.47 91 ALA A O 1
ATOM 704 N N . GLY A 1 92 ? 8.829 -9.365 17.486 1.00 54.19 92 GLY A N 1
ATOM 705 C CA . GLY A 1 92 ? 7.832 -9.674 18.545 1.00 54.19 92 GLY A CA 1
ATOM 706 C C . GLY A 1 92 ? 7.328 -8.556 19.483 1.00 54.19 92 GLY A C 1
ATOM 707 O O . GLY A 1 92 ? 6.541 -8.810 20.392 1.00 54.19 92 GLY A O 1
ATOM 708 N N . THR A 1 93 ? 7.771 -7.320 19.291 1.00 61.62 93 THR A N 1
ATOM 709 C CA . THR A 1 93 ? 7.705 -6.203 20.238 1.00 61.62 93 THR A CA 1
ATOM 710 C C . THR A 1 93 ? 6.778 -5.122 19.736 1.00 61.62 93 THR A C 1
ATOM 712 O O . THR A 1 93 ? 6.368 -4.273 20.517 1.00 61.62 93 THR A O 1
ATOM 715 N N . THR A 1 94 ? 6.366 -5.183 18.471 1.00 67.56 94 THR A N 1
ATOM 716 C CA . THR A 1 94 ? 5.360 -4.302 17.879 1.00 67.56 94 THR A CA 1
ATOM 717 C C . THR A 1 94 ? 4.090 -4.181 18.735 1.00 67.56 94 THR A C 1
ATOM 719 O O . THR A 1 94 ? 3.704 -3.046 19.025 1.00 67.56 94 THR A O 1
ATOM 722 N N . PRO A 1 95 ? 3.476 -5.272 19.248 1.00 72.38 95 PRO A N 1
ATOM 723 C CA . PRO A 1 95 ? 2.331 -5.153 20.154 1.00 72.38 95 PRO A CA 1
ATOM 724 C C . PRO A 1 95 ? 2.665 -4.386 21.441 1.00 72.38 95 PRO A C 1
ATOM 726 O O . PRO A 1 95 ? 1.877 -3.553 21.882 1.00 72.38 95 PRO A O 1
ATOM 729 N N . TRP A 1 96 ? 3.853 -4.608 22.010 1.00 76.50 96 TRP A N 1
ATOM 730 C CA . TRP A 1 96 ? 4.319 -3.943 23.230 1.00 76.50 96 TRP A CA 1
ATOM 731 C C . TRP A 1 96 ? 4.682 -2.473 23.006 1.00 76.50 96 TRP A C 1
ATOM 733 O O . TRP A 1 96 ? 4.394 -1.641 23.859 1.00 76.50 96 TRP A O 1
ATOM 743 N N . ARG A 1 97 ? 5.249 -2.124 21.845 1.00 73.75 97 ARG A N 1
ATOM 744 C CA . ARG A 1 97 ? 5.515 -0.736 21.435 1.00 73.75 97 ARG A CA 1
ATOM 745 C C . ARG A 1 97 ? 4.211 0.027 21.254 1.00 73.75 97 ARG A C 1
ATOM 747 O O . ARG A 1 97 ? 4.092 1.145 21.744 1.00 73.75 97 ARG A O 1
ATOM 754 N N . ILE A 1 98 ? 3.218 -0.593 20.614 1.00 77.31 98 ILE A N 1
ATOM 755 C CA . ILE A 1 98 ? 1.875 -0.019 20.488 1.00 77.31 98 ILE A CA 1
ATOM 756 C C . ILE A 1 98 ? 1.243 0.143 21.876 1.00 77.31 98 ILE A C 1
ATOM 758 O O . ILE A 1 98 ? 0.764 1.227 22.196 1.00 77.31 98 ILE A O 1
ATOM 762 N N . ALA A 1 99 ? 1.286 -0.884 22.729 1.00 80.44 99 ALA A N 1
ATOM 763 C CA . ALA A 1 99 ? 0.737 -0.810 24.083 1.00 80.44 99 ALA A CA 1
ATOM 764 C C . ALA A 1 99 ? 1.412 0.288 24.924 1.00 80.44 99 ALA A C 1
ATOM 766 O O . ALA A 1 99 ? 0.725 1.123 25.509 1.00 80.44 99 ALA A O 1
ATOM 767 N N . GLY A 1 100 ? 2.745 0.344 24.930 1.00 82.75 100 GLY A N 1
ATOM 768 C CA . GLY A 1 100 ? 3.516 1.371 25.631 1.00 82.75 100 GLY A CA 1
ATOM 769 C C . GLY A 1 100 ? 3.190 2.779 25.138 1.00 82.75 100 GLY A C 1
ATOM 770 O O . GLY A 1 100 ? 3.024 3.692 25.943 1.00 82.75 100 GLY A O 1
ATOM 771 N N . LEU A 1 101 ? 2.998 2.948 23.831 1.00 80.75 101 LEU A N 1
ATOM 772 C CA . LEU A 1 101 ? 2.596 4.215 23.230 1.00 80.75 101 LEU A CA 1
ATOM 773 C C . LEU A 1 101 ? 1.191 4.649 23.650 1.00 80.75 101 LEU A C 1
ATOM 775 O O . LEU A 1 101 ? 0.977 5.821 23.957 1.00 80.75 101 LEU A O 1
ATOM 779 N N . LEU A 1 102 ? 0.241 3.715 23.697 1.00 81.19 102 LEU A N 1
ATOM 780 C CA . LEU A 1 102 ? -1.114 3.994 24.169 1.00 81.19 102 LEU A CA 1
ATOM 781 C C . LEU A 1 102 ? -1.117 4.388 25.654 1.00 81.19 102 LEU A C 1
ATOM 783 O O . LEU A 1 102 ? -1.833 5.315 26.030 1.00 81.19 102 LEU A O 1
ATOM 787 N N . VAL A 1 103 ? -0.281 3.745 26.477 1.00 85.62 103 VAL A N 1
ATOM 788 C CA . VAL A 1 103 ? -0.124 4.069 27.907 1.00 85.62 103 VAL A CA 1
ATOM 789 C C . VAL A 1 103 ? 0.536 5.437 28.109 1.00 85.62 103 VAL A C 1
ATOM 791 O O . VAL A 1 103 ? 0.068 6.229 28.922 1.00 85.62 103 VAL A O 1
ATOM 794 N N . GLN A 1 104 ? 1.591 5.751 27.354 1.00 88.69 104 GLN A N 1
ATOM 795 C CA . GLN A 1 104 ? 2.301 7.034 27.453 1.00 88.69 104 GLN A CA 1
ATOM 796 C C . GLN A 1 104 ? 1.506 8.211 26.862 1.00 88.69 104 GLN A C 1
ATOM 798 O O . GLN A 1 104 ? 1.752 9.368 27.210 1.00 88.69 104 GLN A O 1
ATOM 803 N N . HIS A 1 105 ? 0.544 7.938 25.976 1.00 90.06 105 HIS A N 1
ATOM 804 C CA . HIS A 1 105 ? -0.249 8.955 25.284 1.00 90.06 105 HIS A CA 1
ATOM 805 C C . HIS A 1 105 ? -1.763 8.686 25.387 1.00 90.06 105 HIS A C 1
ATOM 807 O O . HIS A 1 105 ? -2.422 8.453 24.368 1.00 90.06 105 HIS A O 1
ATOM 813 N N . PRO A 1 106 ? -2.367 8.800 26.587 1.00 89.25 106 PRO A N 1
ATOM 814 C CA . PRO A 1 106 ? -3.764 8.419 26.827 1.00 89.25 106 PRO A CA 1
ATOM 815 C C . PRO A 1 106 ? -4.771 9.213 25.981 1.00 89.25 106 PRO A C 1
ATOM 817 O O . PRO A 1 106 ? -5.759 8.661 25.503 1.00 89.25 106 PRO A O 1
ATOM 820 N N . GLY A 1 107 ? -4.509 10.498 25.715 1.00 92.19 107 GLY A N 1
ATOM 821 C CA . GLY A 1 107 ? -5.363 11.303 24.833 1.00 92.19 107 GLY A CA 1
ATOM 822 C C . GLY A 1 107 ? -5.352 10.823 23.376 1.00 92.19 107 GLY A C 1
ATOM 823 O O . GLY A 1 107 ? -6.381 10.854 22.699 1.00 92.19 107 GLY A O 1
ATOM 824 N N . LEU A 1 108 ? -4.203 10.337 22.894 1.00 88.31 108 LEU A N 1
ATOM 825 C CA . LEU A 1 108 ? -4.081 9.753 21.558 1.00 88.31 108 LEU A CA 1
ATOM 826 C C . LEU A 1 108 ? -4.757 8.378 21.506 1.00 88.31 108 LEU A C 1
ATOM 828 O O . LEU A 1 108 ? -5.479 8.093 20.551 1.00 88.31 108 LEU A O 1
ATOM 832 N N . ALA A 1 109 ? -4.593 7.577 22.562 1.00 88.00 109 ALA A N 1
ATOM 833 C CA . ALA A 1 109 ? -5.254 6.287 22.716 1.00 88.00 109 ALA A CA 1
ATOM 834 C C . ALA A 1 109 ? -6.780 6.422 22.685 1.00 88.00 109 ALA A C 1
ATOM 836 O O . ALA A 1 109 ? -7.436 5.731 21.910 1.00 88.00 109 ALA A O 1
ATOM 837 N N . LEU A 1 110 ? -7.348 7.366 23.442 1.00 91.25 110 LEU A N 1
ATOM 838 C CA . LEU A 1 110 ? -8.787 7.635 23.429 1.00 91.25 110 LEU A CA 1
ATOM 839 C C . LEU A 1 110 ? -9.274 8.021 22.030 1.00 91.25 110 LEU A C 1
ATOM 841 O O . LEU A 1 110 ? -10.243 7.448 21.542 1.00 91.25 110 LEU A O 1
ATOM 845 N N . ARG A 1 111 ? -8.586 8.944 21.34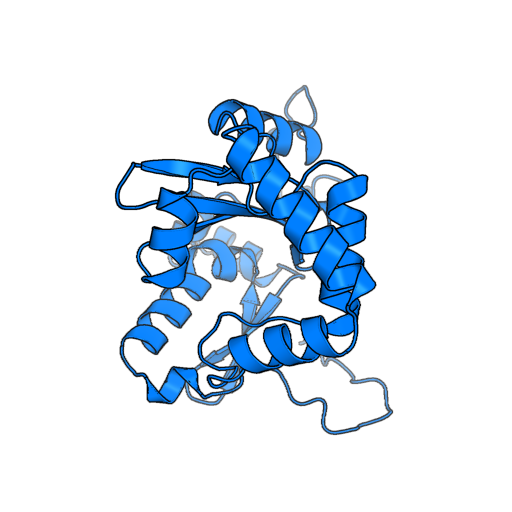5 1.00 91.56 111 ARG A N 1
ATOM 846 C CA . ARG A 1 111 ? -8.945 9.347 19.973 1.00 91.56 111 ARG A CA 1
ATOM 847 C C . ARG A 1 111 ? -8.899 8.174 18.993 1.00 91.56 111 ARG A C 1
ATOM 849 O O . ARG A 1 111 ? -9.790 8.061 18.153 1.00 91.56 111 ARG A O 1
ATOM 856 N N . PHE A 1 112 ? -7.895 7.307 19.111 1.00 88.00 112 PHE A N 1
ATOM 857 C CA . PHE A 1 112 ? -7.783 6.092 18.307 1.00 88.00 112 PHE A CA 1
ATOM 858 C C . PHE A 1 112 ? -8.913 5.099 18.597 1.00 88.00 112 PHE A C 1
ATOM 860 O O . PHE A 1 112 ? -9.550 4.620 17.663 1.00 88.00 112 PHE A O 1
ATOM 867 N N . LEU A 1 113 ? -9.227 4.849 19.870 1.00 89.06 113 LEU A N 1
ATOM 868 C CA . LEU A 1 113 ? -10.324 3.965 20.273 1.00 89.06 113 LEU A CA 1
ATOM 869 C C . LEU A 1 113 ? -11.688 4.494 19.815 1.00 89.06 113 LEU A C 1
ATOM 871 O O . LEU A 1 113 ? -12.480 3.726 19.277 1.00 89.06 113 LEU A O 1
ATOM 875 N N . PHE A 1 114 ? -11.949 5.799 19.948 1.00 91.38 114 PHE A N 1
ATOM 876 C CA . PHE A 1 114 ? -13.166 6.424 19.416 1.00 91.38 114 PHE A CA 1
ATOM 877 C C . PHE A 1 114 ? -13.261 6.285 17.898 1.00 91.38 114 PHE A C 1
ATOM 879 O O . PHE A 1 114 ? -14.337 6.007 17.371 1.00 91.38 114 PHE A O 1
ATOM 886 N N . HIS A 1 115 ? -12.146 6.458 17.188 1.00 89.06 115 HIS A N 1
ATOM 887 C CA . HIS A 1 115 ? -12.109 6.266 15.744 1.00 89.06 115 HIS A CA 1
ATOM 888 C C . HIS A 1 115 ? -12.388 4.806 15.356 1.00 89.06 115 HIS A C 1
ATOM 890 O O . HIS A 1 115 ? -13.237 4.557 14.502 1.00 89.06 115 HIS A O 1
ATOM 896 N N . LEU A 1 116 ? -11.745 3.843 16.022 1.00 86.75 116 LEU A N 1
ATOM 897 C CA . LEU A 1 116 ? -11.972 2.418 15.790 1.00 86.75 116 LEU A CA 1
ATOM 898 C C . LEU A 1 116 ? -13.428 2.026 16.082 1.00 86.75 116 LEU A C 1
ATOM 900 O O . LEU A 1 116 ? -14.060 1.356 15.269 1.00 86.75 116 LEU A O 1
ATOM 904 N N . ALA A 1 117 ? -13.989 2.502 17.196 1.00 88.31 117 ALA A N 1
ATOM 905 C CA . ALA A 1 117 ? -15.393 2.294 17.534 1.00 88.31 117 ALA A CA 1
ATOM 906 C C . ALA A 1 117 ? -16.318 2.877 16.456 1.00 88.31 117 ALA A C 1
ATOM 908 O O . ALA A 1 117 ? -17.249 2.204 16.024 1.00 88.31 117 ALA A O 1
ATOM 909 N N . ALA A 1 118 ? -16.036 4.082 15.954 1.00 88.31 118 ALA A N 1
ATOM 910 C CA . ALA A 1 118 ? -16.806 4.685 14.868 1.00 88.31 118 ALA A CA 1
ATOM 911 C C . ALA A 1 118 ? -16.719 3.875 13.561 1.00 88.31 118 ALA A C 1
ATOM 913 O O . ALA A 1 118 ? -17.727 3.719 12.870 1.00 88.31 118 ALA A O 1
ATOM 914 N N . LEU A 1 119 ? -15.552 3.317 13.217 1.00 85.38 119 LEU A N 1
ATOM 915 C CA . LEU A 1 119 ? -15.400 2.441 12.048 1.00 85.38 119 LEU A CA 1
ATOM 916 C C . LEU A 1 119 ? -16.212 1.147 12.184 1.00 85.38 119 LEU A C 1
ATOM 918 O O . LEU A 1 119 ? -16.838 0.717 11.214 1.00 85.38 119 LEU A O 1
ATOM 922 N N . ILE A 1 120 ? -16.233 0.555 13.379 1.00 86.06 120 ILE A N 1
ATOM 923 C CA . ILE A 1 120 ? -17.016 -0.651 13.669 1.00 86.06 120 ILE A CA 1
ATOM 924 C C . ILE A 1 120 ? -18.515 -0.345 13.611 1.00 86.06 120 ILE A C 1
ATOM 926 O O . ILE A 1 120 ? -19.255 -1.021 12.899 1.00 86.06 120 ILE A O 1
ATOM 930 N N . LEU A 1 121 ? -18.960 0.699 14.315 1.00 87.44 121 LEU A N 1
ATOM 931 C CA . LEU A 1 121 ? -20.372 1.081 14.405 1.00 87.44 121 LEU A CA 1
ATOM 932 C C . LEU A 1 121 ? -20.941 1.555 13.061 1.00 87.44 121 LEU A C 1
ATOM 934 O O . LEU A 1 121 ? -22.110 1.320 12.778 1.00 87.44 121 LEU A O 1
ATOM 938 N N . SER A 1 122 ? -20.122 2.177 12.208 1.00 84.94 122 SER A N 1
ATOM 939 C CA . SER A 1 122 ? -20.521 2.557 10.843 1.00 84.94 122 SER A CA 1
ATOM 940 C C . SER A 1 122 ? -20.513 1.391 9.849 1.00 84.94 122 SER A C 1
ATOM 942 O O . SER A 1 122 ? -20.853 1.583 8.683 1.00 84.94 122 SER A O 1
ATOM 944 N N . GLY A 1 123 ? -20.083 0.194 10.265 1.00 79.00 123 GLY A N 1
ATOM 945 C CA . GLY A 1 123 ? -19.963 -0.981 9.399 1.00 79.00 123 GLY A CA 1
ATOM 946 C C . GLY A 1 123 ? -18.799 -0.927 8.404 1.00 79.00 123 GLY A C 1
ATOM 947 O O . GLY A 1 123 ? -18.598 -1.887 7.659 1.00 79.00 123 GLY A O 1
ATOM 948 N N . ARG A 1 124 ? -18.003 0.153 8.406 1.00 78.56 124 ARG A N 1
ATOM 949 C CA . ARG A 1 124 ? -16.817 0.315 7.548 1.00 78.56 124 ARG A CA 1
ATOM 950 C C . ARG A 1 124 ? -15.700 -0.659 7.908 1.00 78.56 124 ARG A C 1
ATOM 952 O O . ARG A 1 124 ? -14.963 -1.082 7.025 1.00 78.56 124 ARG A O 1
ATOM 959 N N . MET A 1 125 ? -15.592 -1.031 9.184 1.00 80.62 125 MET A N 1
ATOM 960 C CA . MET A 1 125 ? -14.678 -2.069 9.659 1.00 80.62 125 MET A CA 1
ATOM 961 C C . MET A 1 125 ? -15.457 -3.160 10.403 1.00 80.62 125 MET A C 1
ATOM 963 O O . MET A 1 125 ? -15.701 -3.053 11.604 1.00 80.62 125 MET A O 1
ATOM 967 N N . PRO A 1 126 ? -15.858 -4.232 9.710 1.00 82.31 126 PRO A N 1
ATOM 968 C CA . PRO A 1 126 ? -16.548 -5.349 10.335 1.00 82.31 126 PRO A CA 1
ATOM 969 C C . PRO A 1 126 ? -15.694 -6.000 11.438 1.00 82.31 126 PRO A C 1
ATOM 971 O O . PRO A 1 126 ? -14.505 -6.248 11.234 1.00 82.31 126 PRO A O 1
ATOM 974 N N . LEU A 1 127 ? -16.292 -6.347 12.586 1.00 84.00 127 LEU A N 1
ATOM 975 C CA . LEU A 1 127 ? -15.582 -6.991 13.710 1.00 84.00 127 LEU A CA 1
ATOM 976 C C . LEU A 1 127 ? -14.831 -8.262 13.289 1.00 84.00 127 LEU A C 1
ATOM 978 O O . LEU A 1 127 ? -13.737 -8.540 13.775 1.00 84.00 127 LEU A O 1
ATOM 982 N N . ASN A 1 128 ? -15.383 -9.015 12.335 1.00 82.81 128 ASN A N 1
ATOM 983 C CA . ASN A 1 128 ? -14.720 -10.179 11.756 1.00 82.81 128 ASN A CA 1
ATOM 984 C C . ASN A 1 128 ? -13.368 -9.849 11.116 1.00 82.81 128 ASN A C 1
ATOM 986 O O . ASN A 1 128 ? -12.488 -10.696 11.167 1.00 82.81 128 ASN A O 1
ATOM 990 N N . MET A 1 129 ? -13.185 -8.654 10.549 1.00 80.12 129 MET A N 1
ATOM 991 C CA . MET A 1 129 ? -11.907 -8.243 9.963 1.00 80.12 129 MET A CA 1
ATOM 992 C C . MET A 1 129 ? -10.853 -7.963 11.037 1.00 80.12 129 MET A C 1
ATOM 994 O O . MET A 1 129 ? -9.685 -8.271 10.824 1.00 80.12 129 MET A O 1
ATOM 998 N N . ILE A 1 130 ? -11.255 -7.455 12.206 1.00 81.94 130 ILE A N 1
ATOM 999 C CA . ILE A 1 130 ? -10.359 -7.307 13.365 1.00 81.94 130 ILE A CA 1
ATOM 1000 C C . ILE A 1 130 ? -9.941 -8.688 13.873 1.00 81.94 130 ILE A C 1
ATOM 1002 O O . ILE A 1 130 ? -8.759 -8.937 14.085 1.00 81.94 130 ILE A O 1
ATOM 1006 N N . VAL A 1 131 ? -10.891 -9.618 14.006 1.00 83.06 131 VAL A N 1
ATOM 1007 C CA . VAL A 1 131 ? -10.587 -11.007 14.386 1.00 83.06 131 VAL A CA 1
ATOM 1008 C C . VAL A 1 131 ? -9.646 -11.658 13.370 1.00 83.06 131 VAL A C 1
ATOM 1010 O O . VAL A 1 131 ? -8.681 -12.313 13.758 1.00 83.06 131 VAL A O 1
ATOM 1013 N N . ASP A 1 132 ? -9.883 -11.461 12.074 1.00 79.25 132 ASP A N 1
ATOM 1014 C CA . ASP A 1 132 ? -9.028 -12.005 11.020 1.00 79.25 132 ASP A CA 1
ATOM 1015 C C . ASP A 1 132 ? -7.623 -11.371 11.041 1.00 79.25 132 ASP A C 1
ATOM 1017 O O . ASP A 1 132 ? -6.646 -12.080 10.810 1.00 79.25 132 ASP A O 1
ATOM 1021 N N . LEU A 1 133 ? -7.492 -10.080 11.376 1.00 77.62 133 LEU A N 1
ATOM 1022 C CA . LEU A 1 133 ? -6.197 -9.415 11.576 1.00 77.62 133 LEU A CA 1
ATOM 1023 C C . LEU A 1 133 ? -5.411 -10.069 12.718 1.00 77.62 133 LEU A C 1
ATOM 1025 O O . LEU A 1 133 ? -4.282 -10.510 12.522 1.00 77.62 133 LEU A O 1
ATOM 1029 N N . VAL A 1 134 ? -6.024 -10.160 13.901 1.00 78.25 134 VAL A N 1
ATOM 1030 C CA . VAL A 1 134 ? -5.367 -10.665 15.120 1.00 78.25 134 VAL A CA 1
ATOM 1031 C C . VAL A 1 134 ? -5.077 -12.167 15.020 1.00 78.25 134 VAL A C 1
ATOM 1033 O O . VAL A 1 134 ? -4.095 -12.645 15.576 1.00 78.25 134 VAL A O 1
ATOM 1036 N N . SER A 1 135 ? -5.891 -12.918 14.273 1.00 76.62 135 SER A N 1
ATOM 1037 C CA . SER A 1 135 ? -5.684 -14.355 14.034 1.00 76.62 135 SER A CA 1
ATOM 1038 C C . SER A 1 135 ? -4.752 -14.675 12.857 1.00 76.62 135 SER A C 1
ATOM 1040 O O . SER A 1 135 ? -4.627 -15.845 12.494 1.00 76.62 135 SER A O 1
ATOM 1042 N N . GLY A 1 136 ? -4.131 -13.671 12.224 1.00 70.69 136 GLY A N 1
ATOM 1043 C CA . GLY A 1 136 ? -3.231 -13.868 11.077 1.00 70.69 136 GLY A CA 1
ATOM 1044 C C . GLY A 1 136 ? -3.934 -14.346 9.798 1.00 70.69 136 GLY A C 1
ATOM 1045 O O . GLY A 1 136 ? -3.307 -14.830 8.853 1.00 70.69 136 GLY A O 1
ATOM 1046 N N . ARG A 1 137 ? -5.263 -14.239 9.737 1.00 73.69 137 ARG A N 1
ATOM 1047 C CA . ARG A 1 137 ? -6.081 -14.657 8.588 1.00 73.69 137 ARG A CA 1
ATOM 1048 C C . ARG A 1 137 ? -6.365 -13.527 7.611 1.00 73.69 137 ARG A C 1
ATOM 1050 O O . ARG A 1 137 ? -6.924 -13.791 6.550 1.00 73.69 137 ARG A O 1
ATOM 1057 N N . ALA A 1 138 ? -5.967 -12.305 7.918 1.00 76.75 138 ALA A N 1
ATOM 1058 C CA . ALA A 1 138 ? -6.032 -11.206 6.974 1.00 76.75 138 ALA A CA 1
ATOM 1059 C C . ALA A 1 138 ? -4.838 -11.181 6.014 1.00 76.75 138 ALA A C 1
ATOM 1061 O O . ALA A 1 138 ? -3.760 -11.680 6.336 1.00 76.75 138 ALA A O 1
ATOM 1062 N N . HIS A 1 139 ? -5.042 -10.603 4.834 1.00 77.94 139 HIS A N 1
ATOM 1063 C CA . HIS A 1 139 ? -4.003 -10.344 3.838 1.00 77.94 139 HIS A CA 1
ATOM 1064 C C . HIS A 1 139 ? -4.025 -8.879 3.426 1.00 77.94 139 HIS A C 1
ATOM 1066 O O . HIS A 1 139 ? -5.069 -8.228 3.470 1.00 77.94 139 HIS A O 1
ATOM 1072 N N . THR A 1 140 ? -2.872 -8.370 3.015 1.00 79.56 140 THR A N 1
ATOM 1073 C CA . THR A 1 140 ? -2.764 -7.073 2.356 1.00 79.56 140 THR A CA 1
ATOM 1074 C C . THR A 1 140 ? -2.460 -7.285 0.880 1.00 79.56 140 THR A C 1
ATOM 1076 O O . THR A 1 140 ? -1.707 -8.183 0.512 1.00 79.56 140 THR A O 1
ATOM 1079 N N . LEU A 1 141 ? -3.060 -6.461 0.028 1.00 80.69 141 LEU A N 1
ATOM 1080 C CA . LEU A 1 141 ? -2.743 -6.376 -1.392 1.00 80.69 141 LEU A CA 1
ATOM 1081 C C . LEU A 1 141 ? -2.215 -4.972 -1.671 1.00 80.69 141 LEU A C 1
ATOM 1083 O O . LEU A 1 141 ? -2.916 -3.992 -1.418 1.00 80.69 141 LEU A O 1
ATOM 1087 N N . GLY A 1 142 ? -0.982 -4.879 -2.163 1.00 79.00 142 GLY A N 1
ATOM 1088 C CA . GLY A 1 142 ? -0.409 -3.625 -2.639 1.00 79.00 142 GLY A CA 1
ATOM 1089 C C . GLY A 1 142 ? -0.819 -3.376 -4.085 1.00 79.00 142 GLY A C 1
ATOM 1090 O O . GLY A 1 142 ? -0.559 -4.210 -4.950 1.00 79.00 142 GLY A O 1
ATOM 1091 N N . VAL A 1 143 ? -1.442 -2.235 -4.351 1.00 78.38 143 VAL A N 1
ATOM 1092 C CA . VAL A 1 143 ? -1.703 -1.744 -5.705 1.00 78.38 143 VAL A CA 1
ATOM 1093 C C . VAL A 1 143 ? -0.771 -0.571 -5.943 1.00 78.38 143 VAL A C 1
ATOM 1095 O O . VAL A 1 143 ? -0.857 0.437 -5.245 1.00 78.38 143 VAL A O 1
ATOM 1098 N N . GLY A 1 144 ? 0.137 -0.718 -6.904 1.00 73.81 144 GLY A N 1
ATOM 1099 C CA . GLY A 1 144 ? 1.115 0.303 -7.249 1.00 73.81 144 GLY A CA 1
ATOM 1100 C C . GLY A 1 144 ? 1.047 0.674 -8.721 1.00 73.81 144 GLY A C 1
ATOM 1101 O O . GLY A 1 144 ? 0.831 -0.185 -9.576 1.00 73.81 144 GLY A O 1
ATOM 1102 N N . THR A 1 145 ? 1.269 1.948 -9.022 1.00 72.81 145 THR A N 1
ATOM 1103 C CA . THR A 1 145 ? 1.487 2.424 -10.391 1.00 72.81 145 THR A CA 1
ATOM 1104 C C . THR A 1 145 ? 2.960 2.722 -10.581 1.00 72.81 145 THR A C 1
ATOM 1106 O O . THR A 1 145 ? 3.520 3.505 -9.817 1.00 72.81 145 THR A O 1
ATOM 1109 N N . HIS A 1 146 ? 3.570 2.141 -11.613 1.00 68.12 146 HIS A N 1
ATOM 1110 C CA . HIS A 1 146 ? 4.929 2.477 -12.020 1.00 68.12 146 HIS A CA 1
ATOM 1111 C C . HIS A 1 146 ? 4.957 2.900 -13.492 1.00 68.12 146 HIS A C 1
ATOM 1113 O O . HIS A 1 146 ? 4.799 2.076 -14.392 1.00 68.12 146 HIS A O 1
ATOM 1119 N N . ASN A 1 147 ? 5.146 4.196 -13.741 1.00 64.81 147 ASN A N 1
ATOM 1120 C CA . ASN A 1 147 ? 5.023 4.804 -15.071 1.00 64.81 147 ASN A CA 1
ATOM 1121 C C . ASN A 1 147 ? 6.329 4.697 -15.878 1.00 64.81 147 ASN A C 1
ATOM 1123 O O . ASN A 1 147 ? 6.939 5.706 -16.224 1.00 64.81 147 ASN A O 1
ATOM 1127 N N . PHE A 1 148 ? 6.788 3.474 -16.158 1.00 67.94 148 PHE A N 1
ATOM 1128 C CA . PHE A 1 148 ? 7.980 3.257 -16.990 1.00 67.94 148 PHE A CA 1
ATOM 1129 C C . PHE A 1 148 ? 7.771 2.188 -18.063 1.00 67.94 148 PHE A C 1
ATOM 1131 O O . PHE A 1 148 ? 7.999 2.459 -19.238 1.00 67.94 148 PHE A O 1
ATOM 1138 N N . MET A 1 149 ? 7.327 0.989 -17.688 1.00 69.88 149 MET A N 1
ATOM 1139 C CA . MET A 1 149 ? 7.080 -0.138 -18.595 1.00 69.88 149 MET A CA 1
ATOM 1140 C C . MET A 1 149 ? 5.910 -0.962 -18.065 1.00 69.88 149 MET A C 1
ATOM 1142 O O . MET A 1 149 ? 5.733 -1.043 -16.848 1.00 69.88 149 MET A O 1
ATOM 1146 N N . ASP A 1 150 ? 5.136 -1.582 -18.956 1.00 72.75 150 ASP A N 1
ATOM 1147 C CA . ASP A 1 150 ? 4.083 -2.504 -18.530 1.00 72.75 150 ASP A CA 1
ATOM 1148 C C . ASP A 1 150 ? 4.676 -3.832 -18.018 1.00 72.75 150 ASP A C 1
ATOM 1150 O O . ASP A 1 150 ? 5.796 -4.218 -18.361 1.00 72.75 150 ASP A O 1
ATOM 1154 N N . ALA A 1 151 ? 3.927 -4.547 -17.174 1.00 72.44 151 ALA A N 1
ATOM 1155 C CA . ALA A 1 151 ? 4.405 -5.785 -16.559 1.00 72.44 151 ALA A CA 1
ATOM 1156 C C . ALA A 1 151 ? 4.702 -6.900 -17.584 1.00 72.44 151 ALA A C 1
ATOM 1158 O O . ALA A 1 151 ? 5.608 -7.700 -17.362 1.00 72.44 151 ALA A O 1
ATOM 1159 N N . ALA A 1 152 ? 3.990 -6.944 -18.715 1.00 79.06 152 ALA A N 1
ATOM 1160 C CA . ALA A 1 152 ? 4.199 -7.953 -19.756 1.00 79.06 152 ALA A CA 1
ATOM 1161 C C . ALA A 1 152 ? 5.484 -7.697 -20.563 1.00 79.06 152 ALA A C 1
ATOM 1163 O O . ALA A 1 152 ? 6.137 -8.634 -21.025 1.00 79.06 152 ALA A O 1
ATOM 1164 N N . GLN A 1 153 ? 5.882 -6.436 -20.721 1.00 80.38 153 GLN A N 1
ATOM 1165 C CA . GLN A 1 153 ? 7.190 -6.054 -21.241 1.00 80.38 153 GLN A CA 1
ATOM 1166 C C . GLN A 1 153 ? 8.287 -6.469 -20.267 1.00 80.38 153 GLN A C 1
ATOM 1168 O O . GLN A 1 153 ? 9.237 -7.121 -20.687 1.00 80.38 153 GLN A O 1
ATOM 1173 N N . VAL A 1 154 ? 8.137 -6.152 -18.976 1.00 81.69 154 VAL A N 1
ATOM 1174 C CA . VAL A 1 154 ? 9.124 -6.528 -17.949 1.00 81.69 154 VAL A CA 1
ATOM 1175 C C . VAL A 1 154 ? 9.330 -8.047 -17.910 1.00 81.69 154 VAL A C 1
ATOM 1177 O O . VAL A 1 154 ? 10.474 -8.489 -17.884 1.00 81.69 154 VAL A O 1
ATOM 1180 N N . ALA A 1 155 ? 8.258 -8.838 -18.012 1.00 83.44 155 ALA A N 1
ATOM 1181 C CA . ALA A 1 155 ? 8.320 -10.304 -18.027 1.00 83.44 155 ALA A CA 1
ATOM 1182 C C . ALA A 1 155 ? 9.122 -10.893 -19.205 1.00 83.44 155 ALA A C 1
ATOM 1184 O O . ALA A 1 155 ? 9.581 -12.028 -19.135 1.00 83.44 155 ALA A O 1
ATOM 1185 N N . ARG A 1 156 ? 9.295 -10.140 -20.299 1.00 87.19 156 ARG A N 1
ATOM 1186 C CA . ARG A 1 156 ? 10.056 -10.576 -21.483 1.00 87.19 156 ARG A CA 1
ATOM 1187 C C . ARG A 1 156 ? 11.487 -10.050 -21.518 1.00 87.19 156 ARG A C 1
ATOM 1189 O O . ARG A 1 156 ? 12.189 -10.341 -22.484 1.00 87.19 156 ARG A O 1
ATOM 1196 N N . ALA A 1 157 ? 11.924 -9.308 -20.499 1.00 85.31 157 ALA A N 1
ATOM 1197 C CA . ALA A 1 157 ? 13.236 -8.659 -20.465 1.00 85.31 157 ALA A CA 1
ATOM 1198 C C . ALA A 1 157 ? 14.398 -9.610 -20.757 1.00 85.31 157 ALA A C 1
ATOM 1200 O O . ALA A 1 157 ? 15.270 -9.273 -21.548 1.00 85.31 157 ALA A O 1
ATOM 1201 N N . ASP A 1 158 ? 14.359 -10.825 -20.213 1.00 85.12 158 ASP A N 1
ATOM 1202 C CA . ASP A 1 158 ? 15.438 -11.801 -20.401 1.00 85.12 158 ASP A CA 1
ATOM 1203 C C . ASP A 1 158 ? 15.529 -12.329 -21.850 1.00 85.12 158 ASP A C 1
ATOM 1205 O O . ASP A 1 158 ? 16.537 -12.912 -22.242 1.00 85.12 158 ASP A O 1
ATOM 1209 N N . SER A 1 159 ? 14.490 -12.103 -22.662 1.00 88.81 159 SER A N 1
ATOM 1210 C CA . SER A 1 159 ? 14.394 -12.531 -24.066 1.00 88.81 159 SER A CA 1
ATOM 1211 C C . SER A 1 159 ? 14.383 -11.379 -25.078 1.00 88.81 159 SER A C 1
ATOM 1213 O O . SER A 1 159 ? 14.420 -11.630 -26.282 1.00 88.81 159 SER A O 1
ATOM 1215 N N . ASP A 1 160 ? 14.340 -10.126 -24.618 1.00 88.12 160 ASP A N 1
ATOM 1216 C CA . ASP A 1 160 ? 14.317 -8.934 -25.468 1.00 88.12 160 ASP A CA 1
ATOM 1217 C C . ASP A 1 160 ? 15.409 -7.942 -25.012 1.00 88.12 160 ASP A C 1
ATOM 1219 O O . ASP A 1 160 ? 15.237 -7.243 -24.005 1.00 88.12 160 ASP A O 1
ATOM 1223 N N . PRO A 1 161 ? 16.532 -7.835 -25.751 1.00 85.75 161 PRO A N 1
ATOM 1224 C CA . PRO A 1 161 ? 17.662 -6.997 -25.353 1.00 85.75 161 PRO A CA 1
ATOM 1225 C C . PRO A 1 161 ? 17.327 -5.499 -25.317 1.00 85.75 161 PRO A C 1
ATOM 1227 O O . PRO A 1 161 ? 17.982 -4.745 -24.597 1.00 85.75 161 PRO A O 1
ATOM 1230 N N . VAL A 1 162 ? 16.299 -5.045 -26.043 1.00 83.94 162 VAL A N 1
ATOM 1231 C CA . VAL A 1 162 ? 15.856 -3.641 -26.011 1.00 83.94 162 VAL A CA 1
ATOM 1232 C C . VAL A 1 162 ? 15.125 -3.351 -24.702 1.00 83.94 162 VAL A C 1
ATOM 1234 O O . VAL A 1 162 ? 15.357 -2.321 -24.065 1.00 83.94 162 VAL A O 1
ATOM 1237 N N . ILE A 1 163 ? 14.260 -4.273 -24.275 1.00 82.94 163 ILE A N 1
ATOM 1238 C CA . ILE A 1 163 ? 13.570 -4.205 -22.979 1.00 82.94 163 ILE A CA 1
ATOM 1239 C C . ILE A 1 163 ? 14.595 -4.264 -21.841 1.00 82.94 163 ILE A C 1
ATOM 1241 O O . ILE A 1 163 ? 14.508 -3.461 -20.910 1.00 82.94 163 ILE A O 1
ATOM 1245 N N . GLN A 1 164 ? 15.593 -5.146 -21.940 1.00 84.50 164 GLN A N 1
ATOM 1246 C CA . GLN A 1 164 ? 16.665 -5.252 -20.950 1.00 84.50 164 GLN A CA 1
ATOM 1247 C C . GLN A 1 164 ? 17.474 -3.951 -20.831 1.00 84.50 164 GLN A C 1
ATOM 1249 O O . GLN A 1 164 ? 17.584 -3.403 -19.736 1.00 84.50 164 GLN A O 1
ATOM 1254 N N . ALA A 1 165 ? 17.935 -3.380 -21.950 1.00 81.38 165 ALA A N 1
ATOM 1255 C CA . ALA A 1 165 ? 18.677 -2.116 -21.947 1.00 81.38 165 ALA A CA 1
ATOM 1256 C C . ALA A 1 165 ? 17.867 -0.953 -21.339 1.00 81.38 165 ALA A C 1
ATOM 1258 O O . ALA A 1 165 ? 18.403 -0.097 -20.627 1.00 81.38 165 ALA A O 1
ATOM 1259 N N . ARG A 1 166 ? 16.550 -0.930 -21.577 1.00 78.06 166 ARG A N 1
ATOM 1260 C CA . ARG A 1 166 ? 15.646 0.061 -20.980 1.00 78.06 166 ARG A CA 1
ATOM 1261 C C . ARG A 1 166 ? 15.543 -0.095 -19.462 1.00 78.06 166 ARG A C 1
ATOM 1263 O O . ARG A 1 166 ? 15.555 0.911 -18.755 1.00 78.06 166 ARG A O 1
ATOM 1270 N N . LEU A 1 167 ? 15.465 -1.325 -18.953 1.00 80.12 167 LEU A N 1
ATOM 1271 C CA . LEU A 1 167 ? 15.492 -1.590 -17.512 1.00 80.12 167 LEU A CA 1
ATOM 1272 C C . LEU A 1 167 ? 16.831 -1.186 -16.888 1.00 80.12 167 LEU A C 1
ATOM 1274 O O . LEU A 1 167 ? 16.835 -0.551 -15.834 1.00 80.12 167 LEU A O 1
ATOM 1278 N N . ASP A 1 168 ? 17.946 -1.484 -17.551 1.00 79.94 168 ASP A N 1
ATOM 1279 C CA . ASP A 1 168 ? 19.287 -1.141 -17.065 1.00 79.94 168 ASP A CA 1
ATOM 1280 C C . ASP A 1 168 ? 19.502 0.380 -16.979 1.00 79.94 168 ASP A C 1
ATOM 1282 O O . ASP A 1 168 ? 20.160 0.863 -16.049 1.00 79.94 168 ASP A O 1
ATOM 1286 N N . SER A 1 169 ? 18.847 1.129 -17.873 1.00 75.44 169 SER A N 1
ATOM 1287 C CA . SER A 1 169 ? 18.818 2.599 -17.908 1.00 75.44 169 SER A CA 1
ATOM 1288 C C . SER A 1 169 ? 17.906 3.235 -16.850 1.00 75.44 169 SER A C 1
ATOM 1290 O O . SER A 1 169 ? 17.863 4.460 -16.721 1.00 75.44 169 SER A O 1
ATOM 1292 N N . CYS A 1 170 ? 17.138 2.445 -16.095 1.00 73.88 170 CYS A N 1
ATOM 1293 C CA . CYS A 1 170 ? 16.246 2.978 -15.072 1.00 73.88 170 CYS A CA 1
ATOM 1294 C C . CYS A 1 170 ? 17.057 3.644 -13.950 1.00 73.88 170 CYS A C 1
ATOM 1296 O O . CYS A 1 170 ? 17.818 2.982 -13.249 1.00 73.88 170 CYS A O 1
ATOM 1298 N N . VAL A 1 171 ? 16.858 4.947 -13.739 1.00 69.25 171 VAL A N 1
ATOM 1299 C CA . VAL A 1 171 ? 17.534 5.702 -12.666 1.00 69.25 171 VAL A CA 1
ATOM 1300 C C . VAL A 1 171 ? 17.016 5.347 -11.267 1.00 69.25 171 VAL A C 1
ATOM 1302 O O . VAL A 1 171 ? 17.701 5.572 -10.274 1.00 69.25 171 VAL A O 1
ATOM 1305 N N . PHE A 1 172 ? 15.820 4.760 -11.177 1.00 70.56 172 PHE A N 1
ATOM 1306 C CA . PHE A 1 172 ? 15.228 4.310 -9.921 1.00 70.56 172 PHE A CA 1
ATOM 1307 C C . PHE A 1 172 ? 15.524 2.821 -9.718 1.00 70.56 172 PHE A C 1
ATOM 1309 O O . PHE A 1 172 ? 14.889 1.955 -10.328 1.00 70.56 172 PHE A O 1
ATOM 1316 N N . LYS A 1 173 ? 16.490 2.517 -8.846 1.00 75.75 173 LYS A N 1
ATOM 1317 C CA . LYS A 1 173 ? 16.893 1.146 -8.503 1.00 75.75 173 LYS A CA 1
ATOM 1318 C C . LYS A 1 173 ? 16.761 0.913 -6.997 1.00 75.75 173 LYS A C 1
ATOM 1320 O O . LYS A 1 173 ? 17.154 1.762 -6.202 1.00 75.75 173 LYS A O 1
ATOM 1325 N N . GLY A 1 174 ? 16.212 -0.235 -6.613 1.00 72.12 174 GLY A N 1
ATOM 1326 C CA . GLY A 1 174 ? 16.255 -0.738 -5.242 1.00 72.12 174 GLY A CA 1
ATOM 1327 C C . GLY A 1 174 ? 17.555 -1.504 -5.001 1.00 72.12 174 GLY A C 1
ATOM 1328 O O . GLY A 1 174 ? 18.036 -2.196 -5.895 1.00 72.12 174 GLY A O 1
ATOM 1329 N N . ALA A 1 175 ? 18.134 -1.389 -3.809 1.00 77.88 175 ALA A N 1
ATOM 1330 C CA . ALA A 1 175 ? 19.273 -2.211 -3.413 1.00 77.88 175 ALA A CA 1
ATOM 1331 C C . ALA A 1 175 ? 18.766 -3.522 -2.798 1.00 77.88 175 ALA A C 1
ATOM 1333 O O . ALA A 1 175 ? 18.027 -3.496 -1.817 1.00 77.88 175 ALA A O 1
ATOM 1334 N N . VAL A 1 176 ? 19.166 -4.659 -3.365 1.00 75.94 176 VAL A N 1
ATOM 1335 C CA . VAL A 1 176 ? 18.822 -6.000 -2.868 1.00 75.94 176 VAL A CA 1
ATOM 1336 C C . VAL A 1 176 ? 20.100 -6.768 -2.585 1.00 75.94 176 VAL A C 1
ATOM 1338 O O . VAL A 1 176 ? 21.035 -6.738 -3.386 1.00 75.94 176 VAL A O 1
ATOM 1341 N N . LYS A 1 177 ? 20.155 -7.465 -1.452 1.00 74.75 177 LYS A N 1
ATOM 1342 C CA . LYS A 1 177 ? 21.277 -8.340 -1.121 1.00 74.75 177 LYS A CA 1
ATOM 1343 C C . LYS A 1 177 ? 21.030 -9.733 -1.704 1.00 74.75 177 LYS A C 1
ATOM 1345 O O . LYS A 1 177 ? 20.117 -10.424 -1.274 1.00 74.75 177 LYS A O 1
ATOM 1350 N N . GLU A 1 178 ? 21.853 -10.152 -2.661 1.00 73.12 178 GLU A N 1
ATOM 1351 C CA . GLU A 1 178 ? 21.827 -11.493 -3.259 1.00 73.12 178 GLU A CA 1
ATOM 1352 C C . GLU A 1 178 ? 23.167 -12.188 -3.005 1.00 73.12 178 GLU A C 1
ATOM 1354 O O . GLU A 1 178 ? 24.222 -11.647 -3.350 1.00 73.12 178 GLU A O 1
ATOM 1359 N N . ASN A 1 179 ? 23.151 -13.384 -2.403 1.00 73.94 179 ASN A N 1
ATOM 1360 C CA . ASN A 1 179 ? 24.363 -14.159 -2.091 1.00 73.94 179 ASN A CA 1
ATOM 1361 C C . ASN A 1 179 ? 25.432 -13.332 -1.347 1.00 73.94 179 ASN A C 1
ATOM 1363 O O . ASN A 1 179 ? 26.616 -13.344 -1.689 1.00 73.94 179 ASN A O 1
ATOM 1367 N N . GLY A 1 180 ? 25.000 -12.530 -0.371 1.00 76.62 180 GLY A N 1
ATOM 1368 C CA . GLY A 1 180 ? 25.885 -11.668 0.413 1.00 76.62 180 GLY A CA 1
ATOM 1369 C C . GLY A 1 180 ? 26.321 -10.364 -0.269 1.00 76.62 180 GLY A C 1
ATOM 1370 O O . GLY A 1 180 ? 26.967 -9.548 0.386 1.00 76.62 180 GLY A O 1
ATOM 1371 N N . ARG A 1 181 ? 25.964 -10.121 -1.538 1.00 78.69 181 ARG A N 1
ATOM 1372 C CA . ARG A 1 181 ? 26.367 -8.924 -2.299 1.00 78.69 181 ARG A CA 1
ATOM 1373 C C . ARG A 1 181 ? 25.175 -8.028 -2.617 1.00 78.69 181 ARG A C 1
ATOM 1375 O O . ARG A 1 181 ? 24.135 -8.504 -3.058 1.00 78.69 181 ARG A O 1
ATOM 1382 N N . TRP A 1 182 ? 25.343 -6.720 -2.437 1.00 79.00 182 TRP A N 1
ATOM 1383 C CA . TRP A 1 182 ? 24.337 -5.736 -2.831 1.00 79.00 182 TRP A CA 1
ATOM 1384 C C . TRP A 1 182 ? 24.294 -5.584 -4.350 1.00 79.00 182 TRP A C 1
ATOM 1386 O O . TRP A 1 182 ? 25.326 -5.402 -4.998 1.00 79.00 182 TRP A O 1
ATOM 1396 N N . ARG A 1 183 ? 23.091 -5.644 -4.915 1.00 80.69 183 ARG A N 1
ATOM 1397 C CA . ARG A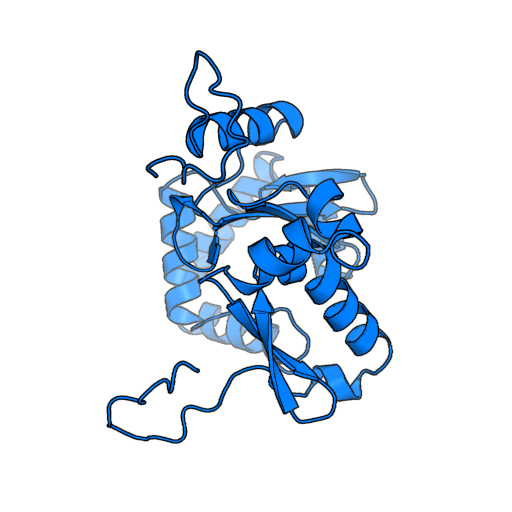 1 183 ? 22.811 -5.409 -6.328 1.00 80.69 183 ARG A CA 1
ATOM 1398 C C . ARG A 1 183 ? 21.737 -4.345 -6.472 1.00 80.69 183 ARG A C 1
ATOM 1400 O O . ARG A 1 183 ? 20.739 -4.359 -5.756 1.00 80.69 183 ARG A O 1
ATOM 1407 N N . ALA A 1 184 ? 21.947 -3.436 -7.415 1.00 79.75 184 ALA A N 1
ATOM 1408 C CA . ALA A 1 184 ? 20.955 -2.442 -7.788 1.00 79.75 184 ALA A CA 1
ATOM 1409 C C . ALA A 1 184 ? 19.978 -3.05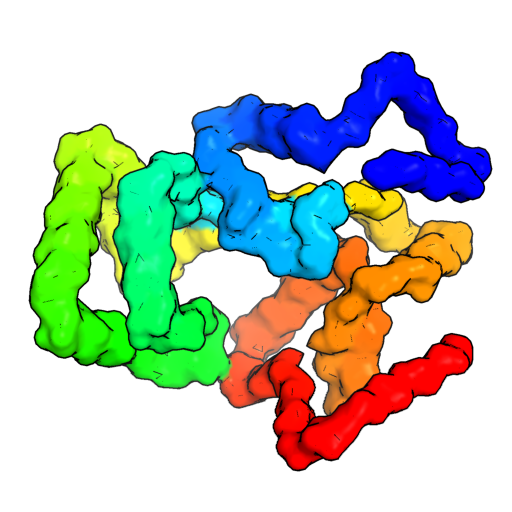8 -8.800 1.00 79.75 184 ALA A C 1
ATOM 1411 O O . ALA A 1 184 ? 20.364 -3.391 -9.920 1.00 79.75 184 ALA A O 1
ATOM 1412 N N . VAL A 1 185 ? 18.717 -3.207 -8.408 1.00 81.25 185 VAL A N 1
ATOM 1413 C CA . VAL A 1 185 ? 17.651 -3.800 -9.220 1.00 81.25 185 VAL A CA 1
ATOM 1414 C C . VAL A 1 185 ? 16.679 -2.697 -9.655 1.00 81.25 185 VAL A C 1
ATOM 1416 O O . VAL A 1 185 ? 16.156 -1.987 -8.796 1.00 81.25 185 VAL A O 1
ATOM 1419 N N . PRO A 1 186 ? 16.394 -2.528 -10.959 1.00 78.88 186 PRO A N 1
ATOM 1420 C CA . PRO A 1 186 ? 15.419 -1.548 -11.443 1.00 78.88 186 PRO A CA 1
ATOM 1421 C C . PRO A 1 186 ? 14.048 -1.697 -10.775 1.00 78.88 186 PRO A C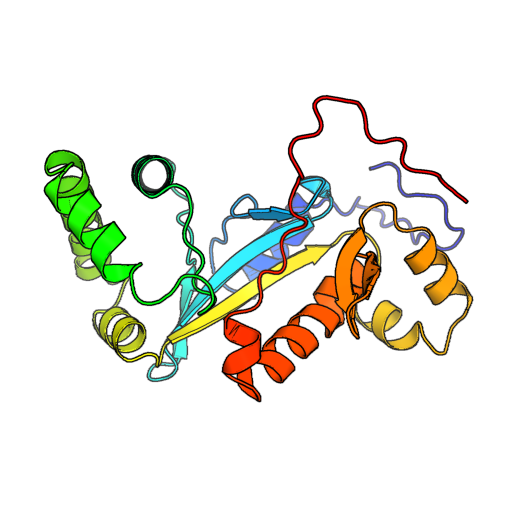 1
ATOM 1423 O O . PRO A 1 186 ? 13.547 -2.817 -10.641 1.00 78.88 186 PRO A O 1
ATOM 1426 N N . MET A 1 187 ? 13.396 -0.585 -10.416 1.00 74.81 187 MET A N 1
ATOM 1427 C CA . MET A 1 187 ? 12.118 -0.622 -9.684 1.00 74.81 187 MET A CA 1
ATOM 1428 C C . MET A 1 187 ? 10.997 -1.377 -10.422 1.00 74.81 187 MET A C 1
ATOM 1430 O O . MET A 1 187 ? 10.175 -2.026 -9.781 1.00 74.81 187 MET A O 1
ATOM 1434 N N . CYS A 1 188 ? 10.999 -1.391 -11.761 1.00 74.06 188 CYS A N 1
ATOM 1435 C CA . CYS A 1 188 ? 10.112 -2.256 -12.552 1.00 74.06 188 CYS A CA 1
ATOM 1436 C C . CYS A 1 188 ? 10.269 -3.740 -12.200 1.00 74.06 188 CYS A C 1
ATOM 1438 O O . CYS A 1 188 ? 9.283 -4.435 -11.975 1.00 74.06 188 CYS A O 1
ATOM 1440 N N . ARG A 1 189 ? 11.517 -4.221 -12.161 1.00 76.44 189 ARG A N 1
ATOM 1441 C CA . ARG A 1 189 ? 11.843 -5.620 -11.863 1.00 76.44 189 ARG A CA 1
ATOM 1442 C C . ARG A 1 189 ? 11.595 -5.920 -10.380 1.00 76.44 189 ARG A C 1
ATOM 1444 O O . ARG A 1 189 ? 11.103 -7.000 -10.056 1.00 76.44 189 ARG A O 1
ATOM 1451 N N . MET A 1 190 ? 11.830 -4.933 -9.506 1.00 76.75 190 MET A N 1
ATOM 1452 C CA . MET A 1 190 ? 11.467 -5.008 -8.087 1.00 76.75 190 MET A CA 1
ATOM 1453 C C . MET A 1 190 ? 9.979 -5.284 -7.885 1.00 76.75 190 MET A C 1
ATOM 1455 O O . MET A 1 190 ? 9.611 -6.255 -7.226 1.00 76.75 190 MET A O 1
ATOM 1459 N N . ASN A 1 191 ? 9.136 -4.445 -8.484 1.00 71.50 191 ASN A N 1
ATOM 1460 C CA . ASN A 1 191 ? 7.689 -4.493 -8.305 1.00 71.50 191 ASN A CA 1
ATOM 1461 C C . ASN A 1 191 ? 7.030 -5.664 -9.044 1.00 71.50 191 ASN A C 1
ATOM 1463 O O . ASN A 1 191 ? 6.026 -6.181 -8.568 1.00 71.50 191 ASN A O 1
ATOM 1467 N N . HIS A 1 192 ? 7.570 -6.080 -10.195 1.00 71.12 192 HIS A N 1
ATOM 1468 C CA . HIS A 1 192 ? 7.007 -7.187 -10.968 1.00 71.12 192 HIS A CA 1
ATOM 1469 C C . HIS A 1 192 ? 7.219 -8.549 -10.294 1.00 71.12 192 HIS A C 1
ATOM 1471 O O . HIS A 1 192 ? 6.290 -9.350 -10.235 1.00 71.12 192 HIS A O 1
ATOM 1477 N N . GLN A 1 193 ? 8.437 -8.814 -9.810 1.00 71.88 193 GLN A N 1
ATOM 1478 C CA . GLN A 1 193 ? 8.847 -10.171 -9.437 1.00 71.88 193 GLN A CA 1
ATOM 1479 C C . GLN A 1 193 ? 9.719 -10.213 -8.180 1.00 71.88 193 GLN A C 1
ATOM 1481 O O . GLN A 1 193 ? 9.475 -11.036 -7.299 1.00 71.88 193 GLN A O 1
ATOM 1486 N N . LYS A 1 194 ? 10.709 -9.318 -8.050 1.00 77.00 194 LYS A N 1
ATOM 1487 C CA . LYS A 1 194 ? 11.753 -9.471 -7.025 1.00 77.00 194 LYS A CA 1
ATOM 1488 C C . LYS A 1 194 ? 11.220 -9.419 -5.593 1.00 77.00 194 LYS A C 1
ATOM 1490 O O . LYS A 1 194 ? 11.689 -10.184 -4.758 1.00 77.00 194 LYS A O 1
ATOM 1495 N N . TRP A 1 195 ? 10.250 -8.551 -5.295 1.00 71.06 195 TRP A N 1
ATOM 1496 C CA . TRP A 1 195 ? 9.656 -8.510 -3.954 1.00 71.06 195 TRP A CA 1
ATOM 1497 C C . TRP A 1 195 ? 9.002 -9.838 -3.580 1.00 71.06 195 TRP A C 1
ATOM 1499 O O . TRP A 1 195 ? 9.217 -10.322 -2.474 1.00 71.06 195 TRP A O 1
ATOM 1509 N N . ASN A 1 196 ? 8.269 -10.450 -4.512 1.00 67.19 196 ASN A N 1
ATOM 1510 C CA . ASN A 1 196 ? 7.640 -11.746 -4.279 1.00 67.19 196 ASN A CA 1
ATOM 1511 C C . ASN A 1 196 ? 8.689 -12.834 -4.036 1.00 67.19 196 ASN A C 1
ATOM 1513 O O . ASN A 1 196 ? 8.553 -13.573 -3.071 1.00 67.19 196 ASN A O 1
ATOM 1517 N N . GLU A 1 197 ? 9.764 -12.882 -4.830 1.00 77.31 197 GLU A N 1
ATOM 1518 C CA . GLU A 1 197 ? 10.870 -13.830 -4.610 1.00 77.31 197 GLU A CA 1
ATOM 1519 C C . GLU A 1 197 ? 11.496 -13.673 -3.222 1.00 77.31 197 GLU A C 1
ATOM 1521 O O . GLU A 1 197 ? 11.652 -14.657 -2.503 1.00 77.31 197 GLU A O 1
ATOM 1526 N N . ILE A 1 198 ? 11.806 -12.431 -2.827 1.00 70.31 198 ILE A N 1
ATOM 1527 C CA . ILE A 1 198 ? 12.384 -12.121 -1.514 1.00 70.31 198 ILE A CA 1
ATOM 1528 C C . ILE A 1 198 ? 11.436 -12.572 -0.399 1.00 70.31 198 ILE A C 1
ATOM 1530 O O . ILE A 1 198 ? 11.873 -13.182 0.577 1.00 70.31 198 ILE A O 1
ATOM 1534 N N . TYR A 1 199 ? 10.140 -12.273 -0.518 1.00 65.88 199 TYR A N 1
ATOM 1535 C CA . TYR A 1 199 ? 9.162 -12.670 0.491 1.00 65.88 199 TYR A CA 1
ATOM 1536 C C . TYR A 1 199 ? 8.983 -14.186 0.549 1.00 65.88 199 TYR A C 1
ATOM 1538 O O . TYR A 1 199 ? 8.950 -14.740 1.644 1.00 65.88 199 TYR A O 1
ATOM 1546 N N . GLU A 1 200 ? 8.900 -14.870 -0.590 1.00 69.19 200 GLU A N 1
ATOM 1547 C CA . GLU A 1 200 ? 8.774 -16.325 -0.633 1.00 69.19 200 GLU A CA 1
ATOM 1548 C C . GLU A 1 200 ? 10.002 -17.039 -0.064 1.00 69.19 200 GLU A C 1
ATOM 1550 O O . GLU A 1 200 ? 9.846 -17.999 0.686 1.00 69.19 200 GLU A O 1
ATOM 1555 N N . GLU A 1 201 ? 11.212 -16.592 -0.400 1.00 69.56 201 GLU A N 1
ATOM 1556 C CA . GLU A 1 201 ? 12.458 -17.157 0.128 1.00 69.56 201 GLU A CA 1
ATOM 1557 C C . GLU A 1 201 ? 12.526 -17.006 1.651 1.00 69.56 201 GLU A C 1
ATOM 1559 O O . GLU A 1 201 ? 12.790 -17.968 2.371 1.00 69.56 201 GLU A O 1
ATOM 1564 N N . ARG A 1 202 ? 12.170 -15.825 2.160 1.00 64.19 202 ARG A N 1
ATOM 1565 C CA . ARG A 1 202 ? 12.126 -15.554 3.602 1.00 64.19 202 ARG A CA 1
ATOM 1566 C C . ARG A 1 202 ? 11.021 -16.310 4.332 1.00 64.19 202 ARG A C 1
ATOM 1568 O O . ARG A 1 202 ? 11.196 -16.703 5.478 1.00 64.19 202 ARG A O 1
ATOM 1575 N N . LEU A 1 203 ? 9.877 -16.532 3.691 1.00 62.75 203 LEU A N 1
ATOM 1576 C CA . LEU A 1 203 ? 8.821 -17.373 4.259 1.00 62.75 203 LEU A CA 1
ATOM 1577 C C . LEU A 1 203 ? 9.233 -18.851 4.319 1.00 62.75 203 LEU A C 1
ATOM 1579 O O . LEU A 1 203 ? 8.708 -19.583 5.158 1.00 62.75 203 LEU A O 1
ATOM 1583 N N . ARG A 1 204 ? 10.158 -19.292 3.454 1.00 69.50 204 ARG A N 1
ATOM 1584 C CA . ARG A 1 204 ? 10.710 -20.656 3.466 1.00 69.50 204 ARG A CA 1
ATOM 1585 C C . ARG A 1 204 ? 11.795 -20.854 4.526 1.00 69.50 204 ARG A C 1
ATOM 1587 O O . ARG A 1 204 ? 11.896 -21.963 5.045 1.00 69.50 204 ARG A O 1
ATOM 1594 N N . ASP A 1 205 ? 12.560 -19.816 4.865 1.00 67.62 205 ASP A N 1
ATOM 1595 C CA . ASP A 1 205 ? 13.574 -19.859 5.925 1.00 67.62 205 ASP A CA 1
ATOM 1596 C C . ASP A 1 205 ? 13.348 -18.758 6.983 1.00 67.62 205 ASP A C 1
ATOM 1598 O O . ASP A 1 205 ? 13.743 -17.602 6.787 1.00 67.62 205 ASP A O 1
ATOM 1602 N N . PRO A 1 206 ? 12.759 -19.108 8.144 1.00 61.16 206 PRO A N 1
ATOM 1603 C CA . PRO A 1 206 ? 12.542 -18.179 9.249 1.00 61.16 206 PRO A CA 1
ATOM 1604 C C . PRO A 1 206 ? 13.810 -17.478 9.762 1.00 61.16 206 PRO A C 1
ATOM 1606 O O . PRO A 1 206 ? 13.688 -16.427 10.385 1.00 61.16 206 PRO A O 1
ATOM 1609 N N . ALA A 1 207 ? 15.017 -18.002 9.516 1.00 64.75 207 ALA A N 1
ATOM 1610 C CA . ALA A 1 207 ? 16.254 -17.321 9.903 1.00 64.75 207 ALA A CA 1
ATOM 1611 C C . ALA A 1 207 ? 16.508 -16.059 9.054 1.00 64.75 207 ALA A C 1
ATOM 1613 O O . ALA A 1 207 ? 16.970 -15.044 9.576 1.00 64.75 207 ALA A O 1
ATOM 1614 N N . LEU A 1 208 ? 16.126 -16.077 7.771 1.00 59.22 208 LEU A N 1
ATOM 1615 C CA . LEU A 1 208 ? 16.275 -14.943 6.845 1.00 59.22 208 LEU A CA 1
ATOM 1616 C C . LEU A 1 208 ? 15.308 -13.789 7.147 1.00 59.22 208 LEU A C 1
ATOM 1618 O O . LEU A 1 208 ? 15.526 -12.656 6.710 1.00 59.22 208 LEU A O 1
ATOM 1622 N N . MET A 1 209 ? 14.251 -14.068 7.913 1.00 53.53 209 MET A N 1
ATOM 1623 C CA . MET A 1 209 ? 13.315 -13.077 8.452 1.00 53.53 209 MET A CA 1
ATOM 1624 C C . MET A 1 209 ? 13.893 -12.233 9.593 1.00 53.53 209 MET A C 1
ATOM 1626 O O . MET A 1 209 ? 13.163 -11.392 10.112 1.00 53.53 209 MET A O 1
ATOM 1630 N N . HIS A 1 210 ? 15.135 -12.493 10.012 1.00 55.62 210 HIS A N 1
ATOM 1631 C CA . HIS A 1 210 ? 15.876 -11.699 10.998 1.00 55.62 210 HIS A CA 1
ATOM 1632 C C . HIS A 1 210 ? 17.072 -10.950 10.382 1.00 55.62 210 HIS A C 1
ATOM 1634 O O . HIS A 1 210 ? 17.796 -10.234 11.083 1.00 55.62 210 HIS A O 1
ATOM 1640 N N . GLU A 1 211 ? 17.314 -11.118 9.078 1.00 57.94 211 GLU A N 1
ATOM 1641 C CA . GLU A 1 211 ? 18.382 -10.422 8.370 1.00 57.94 211 GLU A CA 1
ATOM 1642 C C . GLU A 1 211 ? 17.936 -9.031 7.899 1.00 57.94 211 GLU A C 1
ATOM 1644 O O . GLU A 1 211 ? 17.109 -8.879 6.992 1.00 57.94 211 GLU A O 1
ATOM 1649 N N . ARG A 1 212 ? 18.574 -7.988 8.445 1.00 51.66 212 ARG A N 1
ATOM 1650 C CA . ARG A 1 212 ? 18.354 -6.593 8.036 1.00 51.66 212 ARG A CA 1
ATOM 1651 C C . ARG A 1 212 ? 18.690 -6.364 6.555 1.00 51.66 212 ARG A C 1
ATOM 1653 O O . ARG A 1 212 ? 19.804 -6.625 6.110 1.00 51.66 212 ARG A O 1
ATOM 1660 N N . GLN A 1 213 ? 17.744 -5.768 5.823 1.00 52.06 213 GLN A N 1
ATOM 1661 C CA . GLN A 1 213 ? 17.882 -5.351 4.411 1.00 52.06 213 GLN A CA 1
ATOM 1662 C C . GLN A 1 213 ? 18.125 -3.842 4.247 1.00 52.06 213 GLN A C 1
ATOM 1664 O O . GLN A 1 213 ? 17.891 -3.279 3.181 1.00 52.06 213 GLN A O 1
ATOM 1669 N N . VAL A 1 214 ? 18.585 -3.165 5.298 1.00 47.78 214 VAL A N 1
ATOM 1670 C CA . VAL A 1 214 ? 18.937 -1.743 5.229 1.00 47.78 214 VAL A CA 1
ATOM 1671 C C . VAL A 1 214 ? 20.451 -1.641 5.112 1.00 47.78 214 VAL A C 1
ATOM 1673 O O . VAL A 1 214 ? 21.170 -2.281 5.878 1.00 47.78 214 VAL A O 1
ATOM 1676 N N . LEU A 1 215 ? 20.934 -0.848 4.153 1.00 42.41 215 LEU A N 1
ATOM 1677 C CA . LEU A 1 215 ? 22.339 -0.461 4.107 1.00 42.41 215 LEU A CA 1
ATOM 1678 C C . LEU A 1 215 ? 22.642 0.277 5.417 1.00 42.41 215 LEU A C 1
ATOM 1680 O O . LEU A 1 215 ? 22.077 1.344 5.658 1.00 42.41 215 LEU A O 1
ATOM 1684 N N . GLU A 1 216 ? 23.479 -0.288 6.287 1.00 42.12 216 GLU A N 1
ATOM 1685 C CA . GLU A 1 216 ? 23.952 0.469 7.441 1.00 42.12 216 GLU A CA 1
ATOM 1686 C C . GLU A 1 216 ? 24.732 1.661 6.892 1.00 42.12 216 GLU A C 1
ATOM 1688 O O . GLU A 1 216 ? 25.783 1.505 6.267 1.00 42.12 216 GLU A O 1
ATOM 1693 N N . SER A 1 217 ? 24.200 2.869 7.092 1.00 41.41 217 SER A N 1
ATOM 1694 C CA . SER A 1 217 ? 25.015 4.066 6.996 1.00 41.41 217 SER A CA 1
ATOM 1695 C C . SER A 1 217 ? 25.991 3.996 8.167 1.00 41.41 217 SER A C 1
ATOM 1697 O O . SER A 1 217 ? 25.735 4.548 9.238 1.00 41.41 217 SER A O 1
ATOM 1699 N N . ASN A 1 218 ? 27.085 3.252 7.997 1.00 39.09 218 ASN A N 1
ATOM 1700 C CA . ASN A 1 218 ? 28.257 3.402 8.846 1.00 39.09 218 ASN A CA 1
ATOM 1701 C C . ASN A 1 218 ? 28.532 4.898 8.889 1.00 39.09 218 ASN A C 1
ATOM 1703 O O . ASN A 1 218 ? 28.648 5.492 7.822 1.00 39.09 218 ASN A O 1
ATOM 1707 N N . GLY A 1 219 ? 28.498 5.493 10.084 1.00 38.28 219 GLY A N 1
ATOM 1708 C CA . GLY A 1 219 ? 28.375 6.933 10.318 1.00 38.28 219 GLY A CA 1
ATOM 1709 C C . GLY A 1 219 ? 29.473 7.776 9.670 1.00 38.28 219 GLY A C 1
ATOM 1710 O O . GLY A 1 219 ? 30.346 8.304 10.348 1.00 38.28 219 GLY A O 1
ATOM 1711 N N . ALA A 1 220 ? 29.402 7.926 8.355 1.00 34.50 220 ALA A N 1
ATOM 1712 C CA . ALA A 1 220 ? 30.277 8.724 7.535 1.00 34.50 220 ALA A CA 1
ATOM 1713 C C . ALA A 1 220 ? 29.519 10.006 7.213 1.00 34.50 220 ALA A C 1
ATOM 1715 O O . ALA A 1 220 ? 28.741 10.100 6.266 1.00 34.50 220 ALA A O 1
ATOM 1716 N N . SER A 1 221 ? 29.735 11.007 8.056 1.00 36.47 221 SER A N 1
ATOM 1717 C CA . SER A 1 221 ? 29.581 12.403 7.682 1.00 36.47 221 SER A CA 1
ATOM 1718 C C . SER A 1 221 ? 30.531 12.702 6.514 1.00 36.47 221 SER A C 1
ATOM 1720 O O . SER A 1 221 ? 31.695 13.034 6.727 1.00 36.47 221 SER A O 1
ATOM 1722 N N . GLY A 1 222 ? 30.054 12.527 5.283 1.00 30.95 222 GLY A N 1
ATOM 1723 C CA . GLY A 1 222 ? 30.770 12.858 4.051 1.00 30.95 222 GLY A CA 1
ATOM 1724 C C . GLY A 1 222 ? 29.966 12.430 2.817 1.00 30.95 222 GLY A C 1
ATOM 1725 O O . GLY A 1 222 ? 29.271 11.416 2.883 1.00 30.95 222 GLY A O 1
ATOM 1726 N N . PRO A 1 223 ? 29.991 13.195 1.709 1.00 33.09 223 PRO A N 1
ATOM 1727 C CA . PRO A 1 223 ? 29.209 12.866 0.523 1.00 33.09 223 PRO A CA 1
ATOM 1728 C C . PRO A 1 223 ? 29.745 11.570 -0.091 1.00 33.09 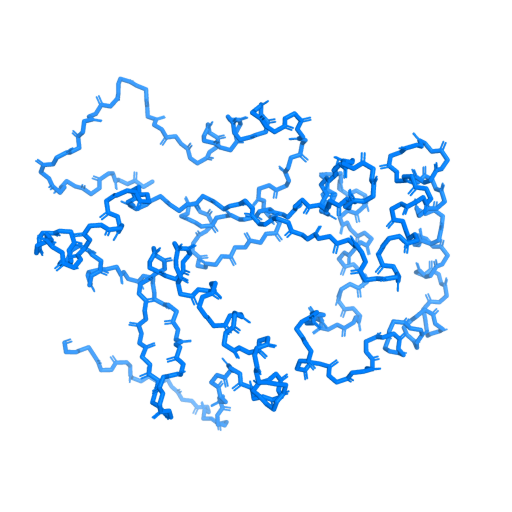223 PRO A C 1
ATOM 1730 O O . PRO A 1 223 ? 30.912 11.489 -0.465 1.00 33.09 223 PRO A O 1
ATOM 1733 N N . ALA A 1 224 ? 28.897 10.546 -0.171 1.00 35.19 224 ALA A N 1
ATOM 1734 C CA . ALA A 1 224 ? 29.233 9.312 -0.861 1.00 35.19 224 ALA A CA 1
ATOM 1735 C C . ALA A 1 224 ? 29.316 9.594 -2.369 1.00 35.19 224 ALA A C 1
ATOM 1737 O O . ALA A 1 224 ? 28.297 9.842 -3.016 1.00 35.19 224 ALA A O 1
ATOM 1738 N N . GLU A 1 225 ? 30.529 9.565 -2.921 1.00 30.02 225 GLU A N 1
ATOM 1739 C CA . GLU A 1 225 ? 30.743 9.455 -4.361 1.00 30.02 225 GLU A CA 1
ATOM 1740 C C . GLU A 1 225 ? 30.113 8.148 -4.848 1.00 30.02 225 GLU A C 1
ATOM 1742 O O . GLU A 1 225 ? 30.595 7.046 -4.584 1.00 30.02 225 GLU A O 1
ATOM 1747 N N . ILE A 1 226 ? 28.999 8.277 -5.564 1.00 30.94 226 ILE A N 1
ATOM 1748 C CA . ILE A 1 226 ? 28.464 7.203 -6.389 1.00 30.94 226 ILE A CA 1
ATOM 1749 C C . ILE A 1 226 ? 29.319 7.197 -7.654 1.00 30.94 226 ILE A C 1
ATOM 1751 O O . ILE A 1 226 ? 29.124 8.023 -8.544 1.00 30.94 226 ILE A O 1
ATOM 1755 N N . ALA A 1 227 ? 30.290 6.287 -7.719 1.00 27.22 227 ALA A N 1
ATOM 1756 C CA . ALA A 1 227 ? 31.003 6.005 -8.955 1.00 27.22 227 ALA A CA 1
ATOM 1757 C C . ALA A 1 227 ? 30.008 5.428 -9.973 1.00 27.22 227 ALA A C 1
ATOM 1759 O O . ALA A 1 227 ? 29.503 4.314 -9.815 1.00 27.22 227 ALA A O 1
ATOM 1760 N N . VAL A 1 228 ? 29.704 6.226 -10.992 1.00 27.78 228 VAL A N 1
ATOM 1761 C CA . VAL A 1 228 ? 28.989 5.802 -12.193 1.00 27.78 228 VAL A CA 1
ATOM 1762 C C . VAL A 1 228 ? 30.036 5.232 -13.146 1.00 27.78 228 VAL A C 1
ATOM 1764 O O . VAL A 1 228 ? 30.909 5.971 -13.594 1.00 27.78 228 VAL A O 1
ATOM 1767 N N . ASN A 1 229 ? 29.948 3.933 -13.429 1.00 30.20 229 ASN A N 1
ATOM 1768 C CA . ASN A 1 229 ? 30.483 3.343 -14.657 1.00 30.20 229 ASN A CA 1
ATOM 1769 C C . ASN A 1 229 ? 29.302 2.970 -15.547 1.00 30.20 229 ASN A C 1
ATOM 1771 O O . ASN A 1 229 ? 28.361 2.339 -15.008 1.00 30.20 229 ASN A O 1
#

Foldseek 3Di:
DPPPPPVDDPDDPDDDFLVNVVVVVCVVVVAPWDQVPDAQPDSRFKTKWKWKAQLVPRDIYTPDDPDPVVNVLVVVLCVQLVDDDPQCLPPPCVVVSSVVSCVVCVVSVVVVVVVVVVCCVVVVDPPSSVVCVVVVRMDMDMDMHGPQDDLVLVVCLVPDVSSVVSQVPAPRFDWFQDPNDTDTGRVSNVVNPVVVVLVVVCVVPVVSSNDDPDDPPPPDPDDDPPDDD

pLDDT: mean 72.3, std 16.15, range [27.22, 92.19]

Sequence (229 aa):
QPEADTGRTIFSKQRATPELVWEKICEGSGLPLEKDGAFFGHPDCNSAAWIFISRRTGKYLPLLPTDAKTKRLLGEILKKIGGLSLVTDDAGTTPWRIAGLLVQHPGLALRFLFHLAALILSGRMPLNMIVDLVSGRAHTLGVGTHNFMDAAQVARADSDPVIQARLDSCVFKGAVKENGRWRAVPMCRMNHQKWNEIYEERLRDPALMHERQVLESNGASGPAEIAVN

Secondary structure (DSSP, 8-state):
------S-----SS---HHHHHHHHHHHHTS---GGGEESS-TTTEEEEEEEEETTT--EEESS--SHHHHHHHHHHHHHHT----STTSTTTHHHHHHHHHHH-HHHHHHHHHHHHHHHHTTSS-HHHHHHHHTT-EEEEEEEEESS--HHHHTTGGG-HHHHHHHHT-S-EEEEEETTEEEEEEHHHIIIIIHHHHHHHHHH-TTGGGS--S----S--S-------

Radius of gyration: 20.61 Å; chains: 1; bounding box: 52×35×58 Å